Protein 4X1O (pdb70)

Sequence (219 aa):
KVLAGKKLTDLDPDEWAKAQASAERILVDVGTGDARTAYRQAIAHPEWLVVGVDPAWQRMTETAVRAARKPAKGGAPNLVLVSSAIETVPAALHGVADEVMVLMPWGKLLRGVVLGEADVLSGLRAVAKPGAPLEISIGTSIWREPIPLEIRDLPELTPETVVSTGLTDRLAALGWQVADVRLVPHTDLDTISSSWARRLGSGATETVLHLRAVAVDPR

Radius of gyration: 16.82 Å; Cα contacts (8 Å, |Δi|>4): 474; chains: 1; bounding box: 39×34×47 Å

B-factor: mean 31.84, std 14.71, range [12.08, 123.42]

Foldseek 3Di:
DWDQAQDDDDDDLVVLVVLLVQAPFEEEEEAQQLVVLLLVVLLVGVRYQREYEEQVCNSPNVVNNQQNDDVVSSHRPSYIYHNDHLLDDDPSQFARHLEYEYFADDDPLVLCLQLVPLSNLLSRLRNHHAFYKYKYKHFQCCQPPPRDPSPPVDDRDAPVVCVVSCVCVSNQQSFWHWDDWHKDFFAQCSNRDDDPVDDPPPSDGGIITMIMTGGGDHD

CATH classification: 3.40.50.150

Nearest PDB structures (foldseek):
  4x1o-assembly1_A  TM=1.005E+00  e=2.138E-50  Catenulispora acidiphila DSM 44928
  5bw5-assembly1_A  TM=1.001E+00  e=8.375E-47  Catenulispora acidiphila DSM 44928
  5bw4-assembly2_B  TM=9.471E-01  e=1.476E-42  Catenulispora acidiphila DSM 44928
  5d1h-assembly2_B  TM=9.889E-01  e=3.389E-41  Catenulispora acidiphila DSM 44928
  5bw4-assembly1_A  TM=9.969E-01  e=6.056E-40  Catenulispora acidiphila DSM 44928

Organism: Catenulispora acidiphila (strain DSM 44928 / JCM 14897 / NBRC 102108 / NRRL B-24433 / ID139908) (NCBI:txid479433)

Secondary structure (DSSP, 8-state):
-EEETTEEEPPPHHHHHHHHHH-SEEEEEE--TTSHHHHHHHHH-TTEEEEEEES-GGGGHHHHHHHTS-GGGT--TTEEEEE--GGG--GGGTT-BSEEEEES--HHHHHHHHHT-HHHHHHHHHHBPTT-EEEEEEEGGGGSSSPPGGGTTSPPP-HHHHHHTTHHHHHHHTTEEEEEEEEEEEEEGGGT---TTS-TT---EEEEEEEEEEE----

Solvent-accessible surface area: 10495 Å² total; per-residue (Å²): 70,14,18,40,11,142,125,71,54,128,29,70,102,103,101,15,57,150,18,44,92,96,25,128,68,5,1,0,5,3,15,17,26,28,0,34,16,2,26,95,27,1,82,69,60,101,80,48,8,0,0,0,3,11,82,36,58,108,131,0,32,79,0,5,38,75,13,76,121,155,100,97,148,27,7,3,116,19,18,22,6,0,27,18,25,9,60,98,21,38,89,45,2,96,38,8,0,32,19,0,40,0,17,32,6,120,28,101,20,0,70,0,4,8,65,4,53,59,59,0,0,46,4,0,31,28,0,3,78,113,47,4,30,0,25,4,4,5,1,19,63,14,10,151,149,126,37,32,139,43,0,159,96,24,108,53,7,34,30,119,40,0,96,91,59,18,1,34,98,88,2,32,53,43,0,0,97,32,58,32,36,133,74,59,79,150,24,60,30,13,80,15,34,7,28,56,102,66,210,63,70,66,56,35,66,27,40,3,5,48,9,96,0,53,3,51,123,44,253

Structure (mmCIF, N/CA/C/O backbone):
data_4X1O
#
_entry.id   4X1O
#
_cell.length_a   42.385
_cell.length_b   66.113
_cell.length_c   80.408
_cell.angle_alpha   90.00
_cell.angle_beta   90.00
_cell.angle_gamma   90.00
#
_symmetry.space_group_name_H-M   'P 21 21 21'
#
loop_
_entity.id
_entity.type
_entity.pdbx_description
1 polymer '16S rRNA (adenine(1408)-N(1))-methyltransferase'
2 water water
#
loop_
_atom_site.group_PDB
_atom_site.id
_atom_site.type_symbol
_atom_site.label_atom_id
_atom_site.label_alt_id
_atom_site.label_comp_id
_atom_site.label_asym_id
_atom_site.label_entity_id
_atom_site.label_seq_id
_atom_site.pdbx_PDB_ins_code
_atom_site.Cartn_x
_atom_site.Cartn_y
_atom_site.Cartn_z
_atom_site.occupancy
_atom_site.B_iso_or_equiv
_atom_site.auth_seq_id
_atom_site.auth_comp_id
_atom_site.auth_asym_id
_atom_site.auth_atom_id
_atom_site.pdbx_PDB_model_num
ATOM 1 N N . LYS A 1 25 ? 51.960 70.163 8.141 1.00 65.15 8 LYS A N 1
ATOM 2 C CA . LYS A 1 25 ? 51.541 70.169 9.535 1.00 42.31 8 LYS A CA 1
ATOM 3 C C . LYS A 1 25 ? 50.556 71.305 9.834 1.00 32.05 8 LYS A C 1
ATOM 4 O O . LYS A 1 25 ? 50.013 71.386 10.936 1.00 30.76 8 LYS A O 1
ATOM 10 N N . VAL A 1 26 ? 50.324 72.194 8.868 1.00 27.21 9 VAL A N 1
ATOM 11 C CA . VAL A 1 26 ? 49.310 73.225 9.059 1.00 24.74 9 VAL A CA 1
ATOM 12 C C . VAL A 1 26 ? 48.231 73.112 7.998 1.00 29.53 9 VAL A C 1
ATOM 13 O O . VAL A 1 26 ? 48.490 72.647 6.904 1.00 33.69 9 VAL A O 1
ATOM 17 N N . 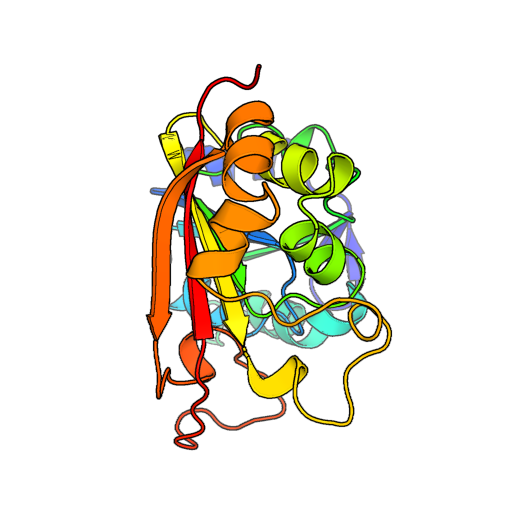LEU A 1 27 ? 47.017 73.533 8.324 1.00 30.56 10 LEU A N 1
ATOM 18 C CA . LEU A 1 27 ? 45.959 73.523 7.326 1.00 27.17 10 LEU A CA 1
ATOM 19 C C . LEU A 1 27 ? 46.115 74.696 6.371 1.00 31.40 10 LEU A C 1
ATOM 20 O O . LEU A 1 27 ? 46.340 75.837 6.788 1.00 31.61 10 LEU A O 1
ATOM 25 N N . ALA A 1 28 ? 46.018 74.373 5.089 1.00 40.98 11 ALA A N 1
ATOM 26 C CA . ALA A 1 28 ? 45.832 75.345 4.028 1.00 43.58 11 ALA A CA 1
ATOM 27 C C . ALA A 1 28 ? 44.589 74.902 3.275 1.00 45.91 11 ALA A C 1
ATOM 28 O O . ALA A 1 28 ? 44.650 73.984 2.454 1.00 45.02 11 ALA A O 1
ATOM 30 N N . GLY A 1 29 ? 43.456 75.529 3.576 1.00 42.00 12 GLY A N 1
ATOM 31 C CA . GLY A 1 29 ? 42.186 75.071 3.048 1.00 43.92 12 GLY A CA 1
ATOM 32 C C . GLY A 1 29 ? 41.853 73.670 3.529 1.00 44.00 12 GLY A C 1
ATOM 33 O O . GLY A 1 29 ? 41.892 73.386 4.720 1.00 44.68 12 GLY A O 1
ATOM 34 N N . LYS A 1 30 ? 41.544 72.776 2.596 1.00 39.81 13 LYS A N 1
ATOM 35 C CA . LYS A 1 30 ? 41.122 71.432 2.965 1.00 44.11 13 LYS A CA 1
ATOM 36 C C . LYS A 1 30 ? 42.300 70.470 3.126 1.00 45.02 13 LYS A C 1
ATOM 37 O O . LYS A 1 30 ? 42.119 69.314 3.506 1.00 48.42 13 LYS A O 1
ATOM 43 N N . LYS A 1 31 ? 43.507 70.957 2.858 1.00 38.95 14 LYS A N 1
ATOM 44 C CA . LYS A 1 31 ? 44.689 70.100 2.838 1.00 43.95 14 LYS A CA 1
ATOM 45 C C . LYS A 1 31 ? 45.684 70.435 3.946 1.00 38.36 14 LYS A C 1
ATOM 46 O O . LYS A 1 31 ? 45.726 71.559 4.436 1.00 38.99 14 LYS A O 1
ATOM 52 N N . LEU A 1 32 ? 46.466 69.439 4.349 1.00 38.66 15 LEU A N 1
ATOM 53 C CA . LEU A 1 32 ? 47.591 69.666 5.249 1.00 34.89 15 LEU A CA 1
ATOM 54 C C . LEU A 1 32 ? 48.832 70.034 4.447 1.00 43.75 15 LEU A C 1
ATOM 55 O O . LEU A 1 32 ? 49.024 69.547 3.334 1.00 43.83 15 LEU A O 1
ATOM 60 N N . THR A 1 33 ? 49.665 70.907 5.000 1.00 39.91 16 THR A N 1
ATOM 61 C CA . THR A 1 33 ? 50.888 71.315 4.326 1.00 40.84 16 THR A CA 1
ATOM 62 C C . THR A 1 33 ? 51.998 71.582 5.326 1.00 41.92 16 THR A C 1
ATOM 63 O O . THR A 1 33 ? 51.745 71.796 6.517 1.00 37.75 16 THR A O 1
ATOM 67 N N . ASP A 1 34 ? 53.229 71.577 4.834 1.00 40.24 17 ASP A N 1
ATOM 68 C CA . ASP A 1 34 ? 54.389 71.836 5.668 1.00 47.31 17 ASP A CA 1
ATOM 69 C C . ASP A 1 34 ? 54.506 73.317 5.988 1.00 54.00 17 ASP A C 1
ATOM 70 O O . ASP A 1 34 ? 54.582 74.156 5.087 1.00 53.25 17 ASP A O 1
ATOM 75 N N . LEU A 1 35 ? 54.518 73.634 7.275 1.00 56.14 18 LEU A N 1
ATOM 76 C CA . LEU A 1 35 ? 54.688 75.013 7.703 1.00 60.55 18 LEU A CA 1
ATOM 77 C C . LEU A 1 35 ? 56.067 75.526 7.31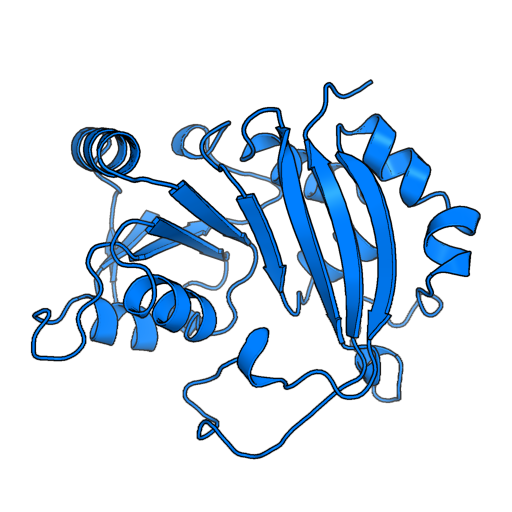0 1.00 55.13 18 LEU A C 1
ATOM 78 O O . LEU A 1 35 ? 57.082 74.953 7.702 1.00 60.44 18 LEU A O 1
ATOM 83 N N . ASP A 1 36 ? 56.098 76.596 6.523 1.00 43.45 19 ASP A N 1
ATOM 84 C CA . ASP A 1 36 ? 57.361 77.218 6.155 1.00 41.20 19 ASP A CA 1
ATOM 85 C C . ASP A 1 36 ? 57.981 77.888 7.369 1.00 36.81 19 ASP A C 1
ATOM 86 O O . ASP A 1 36 ? 57.409 78.829 7.903 1.00 38.34 19 ASP A O 1
ATOM 91 N N . PRO A 1 37 ? 59.161 77.413 7.791 1.00 42.41 20 PRO A N 1
ATOM 92 C CA . PRO A 1 37 ? 59.876 77.955 8.950 1.00 41.28 20 PRO A CA 1
ATOM 93 C C . PRO A 1 37 ? 60.127 79.459 8.853 1.00 42.50 20 PRO A C 1
ATOM 94 O O . PRO A 1 37 ? 59.969 80.149 9.858 1.00 35.50 20 PRO A O 1
ATOM 98 N N . ASP A 1 38 ? 60.505 79.952 7.674 1.00 42.08 21 ASP A N 1
ATOM 99 C CA . ASP A 1 38 ? 60.766 81.378 7.482 1.00 37.35 21 ASP A CA 1
ATOM 100 C C . ASP A 1 38 ? 59.506 82.218 7.690 1.00 37.70 21 ASP A C 1
ATOM 101 O O . ASP A 1 38 ? 59.536 83.218 8.409 1.00 40.48 21 ASP A O 1
ATOM 106 N N . GLU A 1 39 ? 58.404 81.805 7.067 1.00 36.61 22 GLU A N 1
ATOM 107 C CA . GLU A 1 39 ? 57.136 82.511 7.203 1.00 28.67 22 GLU A CA 1
ATOM 108 C C . GLU A 1 39 ? 56.649 82.493 8.656 1.00 22.23 22 GLU A C 1
ATOM 109 O O . GLU A 1 39 ? 56.105 83.467 9.140 1.00 30.72 22 GLU A O 1
ATOM 115 N N . TRP A 1 40 ? 56.863 81.368 9.328 1.00 30.77 23 TRP A N 1
ATOM 116 C CA . TRP A 1 40 ? 56.483 81.194 10.730 1.00 27.73 23 TRP A CA 1
ATOM 117 C C . TRP A 1 40 ? 57.234 82.180 11.625 1.00 24.25 23 TRP A C 1
ATOM 118 O O . TRP A 1 40 ? 56.643 82.842 12.487 1.00 24.61 23 TRP A O 1
ATOM 129 N N . ALA A 1 41 ? 58.535 82.293 11.398 1.00 31.44 24 ALA A N 1
ATOM 130 C CA . ALA A 1 41 ? 59.362 83.223 12.157 1.00 30.85 24 ALA A CA 1
ATOM 131 C C . ALA A 1 41 ? 58.953 84.671 11.879 1.00 28.52 24 ALA A C 1
ATOM 132 O O . ALA A 1 41 ? 58.854 85.477 12.798 1.00 25.68 24 ALA A O 1
ATOM 134 N N . LYS A 1 42 ? 58.713 85.000 10.610 1.00 29.33 25 LYS A N 1
ATOM 135 C CA . LYS A 1 42 ? 58.299 86.359 10.256 1.00 29.64 25 LYS A CA 1
ATOM 136 C C . LYS A 1 42 ? 56.941 86.712 10.849 1.00 32.05 25 LYS A C 1
ATOM 137 O O . LYS A 1 42 ? 56.740 87.830 11.328 1.00 29.57 25 LYS A O 1
ATOM 143 N N . ALA A 1 43 ? 56.010 85.761 10.827 1.00 27.40 26 ALA A N 1
ATOM 144 C CA . ALA A 1 43 ? 54.692 85.996 11.400 1.00 24.65 26 ALA A CA 1
ATOM 145 C C . ALA A 1 43 ? 54.795 86.276 12.899 1.00 21.25 26 ALA A C 1
ATOM 146 O O . ALA A 1 43 ? 54.179 87.209 13.399 1.00 23.13 26 ALA A O 1
ATOM 148 N N . GLN A 1 44 ? 55.574 85.471 13.616 1.00 22.08 27 GLN A N 1
ATOM 149 C CA . GLN A 1 44 ? 55.734 85.697 15.055 1.00 22.27 27 GLN A CA 1
ATOM 150 C C . GLN A 1 44 ? 56.317 87.072 15.338 1.00 22.06 27 GLN A C 1
ATOM 151 O O . GLN A 1 44 ? 55.873 87.764 16.258 1.00 24.25 27 GLN A O 1
ATOM 157 N N . ALA A 1 45 ? 57.328 87.446 14.561 1.00 22.68 28 ALA A N 1
ATOM 158 C CA . ALA A 1 45 ? 58.045 88.693 14.787 1.00 28.11 28 ALA A CA 1
ATOM 159 C C . ALA A 1 45 ? 57.129 89.889 14.558 1.00 29.33 28 ALA A C 1
ATOM 160 O O . ALA A 1 45 ? 57.270 90.920 15.211 1.00 33.72 28 ALA A O 1
ATOM 162 N N . SER A 1 46 ? 56.182 89.729 13.639 1.00 23.19 29 SER A N 1
ATOM 163 C CA . SER A 1 46 ? 55.281 90.813 13.248 1.00 22.75 29 SER A CA 1
ATOM 164 C C . SER A 1 46 ? 54.082 90.980 14.168 1.00 21.97 29 SER A C 1
ATOM 165 O O . SER A 1 46 ? 53.381 91.991 14.086 1.00 21.14 29 SER A O 1
ATOM 168 N N . ALA A 1 47 ? 53.849 89.997 15.047 1.00 19.45 30 ALA A N 1
ATOM 169 C CA . ALA A 1 47 ? 52.648 89.975 15.873 1.00 17.22 30 ALA A CA 1
ATOM 170 C C . ALA A 1 47 ? 52.793 90.797 17.147 1.00 19.99 30 ALA A C 1
ATOM 171 O O . ALA A 1 47 ? 53.861 90.838 17.748 1.00 23.46 30 ALA A O 1
ATOM 173 N N . GLU A 1 48 ? 51.698 91.414 17.573 1.00 20.23 31 GLU A N 1
ATOM 174 C CA . GLU A 1 48 ? 51.657 92.121 18.859 1.00 17.70 31 GLU A CA 1
ATOM 175 C C . GLU A 1 48 ? 51.552 91.117 19.998 1.00 23.22 31 GLU A C 1
ATOM 176 O O . GLU A 1 48 ? 52.067 91.325 21.092 1.00 25.01 31 GLU A O 1
ATOM 182 N N . ARG A 1 49 ? 50.880 90.015 19.717 1.00 19.68 32 ARG A N 1
ATOM 183 C CA . ARG A 1 49 ? 50.657 88.963 20.705 1.00 17.14 32 ARG A CA 1
ATOM 184 C C . ARG A 1 49 ? 50.514 87.667 19.952 1.00 19.11 32 ARG A C 1
ATOM 185 O O . ARG A 1 49 ? 49.953 87.664 18.852 1.00 18.59 32 ARG A O 1
ATOM 193 N N . ILE A 1 50 ? 51.026 86.579 20.516 1.00 15.95 33 ILE A N 1
ATOM 194 C CA . ILE A 1 50 ? 50.826 85.263 19.939 1.00 14.85 33 ILE A CA 1
ATOM 195 C C . ILE A 1 50 ? 49.959 84.459 20.885 1.00 20.53 33 ILE A C 1
ATOM 196 O O . ILE A 1 50 ? 50.323 84.243 22.043 1.00 17.76 33 ILE A O 1
ATOM 201 N N . LEU A 1 51 ? 48.806 84.040 20.386 1.00 13.87 34 LEU A N 1
ATOM 202 C CA . LEU A 1 51 ? 47.848 83.294 21.184 1.00 16.06 34 LEU A CA 1
ATOM 203 C C . LEU A 1 51 ? 47.802 81.872 20.696 1.00 17.29 34 LEU A C 1
ATOM 204 O O . LEU A 1 51 ? 47.636 81.631 19.497 1.00 18.65 34 LEU A O 1
ATOM 209 N N . VAL A 1 52 ? 47.978 80.927 21.608 1.00 15.41 35 VAL A N 1
ATOM 210 C CA . VAL A 1 52 ? 47.854 79.536 21.206 1.00 15.44 35 VAL A CA 1
ATOM 211 C C . VAL A 1 52 ? 46.600 78.963 21.860 1.00 17.60 35 VAL A C 1
ATOM 212 O O . VAL A 1 52 ? 46.481 78.956 23.084 1.00 18.00 35 VAL A O 1
ATOM 216 N N . ASP A 1 53 ? 45.656 78.549 21.014 1.00 14.28 36 ASP A N 1
ATOM 217 C CA . ASP A 1 53 ? 44.451 77.843 21.430 1.00 15.34 36 ASP A CA 1
ATOM 218 C C . ASP A 1 53 ? 44.687 76.363 21.311 1.00 16.18 36 ASP A C 1
ATOM 219 O O . ASP A 1 53 ? 44.805 75.837 20.209 1.00 20.85 36 ASP A O 1
ATOM 224 N N . VAL A 1 54 ? 44.736 75.669 22.441 1.00 17.33 37 VAL A N 1
ATOM 225 C CA . VAL A 1 54 ? 44.978 74.239 22.401 1.00 21.25 37 VAL A CA 1
ATOM 226 C C . VAL A 1 54 ? 43.633 73.540 22.481 1.00 25.42 37 VAL A C 1
ATOM 227 O O . VAL A 1 54 ? 42.874 73.765 23.419 1.00 32.46 37 VAL A O 1
ATOM 231 N N . GLY A 1 55 ? 43.335 72.692 21.504 1.00 29.89 38 GLY A N 1
ATOM 232 C CA . GLY A 1 55 ? 41.984 72.181 21.359 1.00 34.44 38 GLY A CA 1
ATOM 233 C C . GLY A 1 55 ? 41.137 73.285 20.745 1.00 38.69 38 GLY A C 1
ATOM 234 O O . GLY A 1 55 ? 41.001 74.368 21.310 1.00 40.54 38 GLY A O 1
ATOM 235 N N . THR A 1 56 ? 40.573 73.028 19.575 1.00 32.80 39 THR A N 1
ATOM 236 C CA . THR A 1 56 ? 39.936 74.099 18.818 1.00 29.10 39 THR A CA 1
ATOM 237 C C . THR A 1 56 ? 38.476 73.806 18.487 1.00 33.02 39 THR A C 1
ATOM 238 O O . THR A 1 56 ? 37.729 74.710 18.124 1.00 30.33 39 THR A O 1
ATOM 242 N N . GLY A 1 57 ? 38.066 72.549 18.625 1.00 34.35 40 GLY A N 1
ATOM 243 C CA . GLY A 1 57 ? 36.778 72.139 18.089 1.00 35.67 40 GLY A CA 1
ATOM 244 C C . GLY A 1 57 ? 36.841 72.332 16.587 1.00 35.80 40 GLY A C 1
ATOM 245 O O . GLY A 1 57 ? 37.798 71.886 15.954 1.00 36.23 40 GLY A O 1
ATOM 246 N N . ASP A 1 58 ? 35.859 73.018 16.006 1.00 30.48 41 ASP A N 1
ATOM 247 C CA . ASP A 1 58 ? 35.924 73.278 14.571 1.00 32.27 41 ASP A CA 1
ATOM 248 C C . ASP A 1 58 ? 36.724 74.548 14.294 1.00 28.49 41 ASP A C 1
ATOM 249 O O . ASP A 1 58 ? 36.827 74.993 13.146 1.00 28.78 41 ASP A O 1
ATOM 254 N N . ALA A 1 59 ? 37.285 75.107 15.367 1.00 24.88 42 ALA A N 1
ATOM 255 C CA . ALA A 1 59 ? 38.175 76.262 15.337 1.00 24.58 42 ALA A CA 1
ATOM 256 C C . ALA A 1 59 ? 37.500 77.564 14.911 1.00 22.47 42 ALA A C 1
ATOM 257 O O . ALA A 1 59 ? 38.186 78.525 14.591 1.00 23.69 42 ALA A O 1
ATOM 259 N N . ARG A 1 60 ? 36.170 77.615 14.947 1.00 23.18 43 ARG A N 1
ATOM 260 C CA . ARG A 1 60 ? 35.478 78.878 14.722 1.00 21.73 43 ARG A CA 1
ATOM 261 C C . ARG A 1 60 ? 35.841 79.884 15.817 1.00 19.60 43 ARG A C 1
ATOM 262 O O . ARG A 1 60 ? 35.888 81.079 15.572 1.00 22.21 43 ARG A O 1
ATOM 270 N N . THR A 1 61 ? 36.097 79.403 17.037 1.00 21.45 44 THR A N 1
ATOM 271 C CA . THR A 1 61 ? 36.429 80.336 18.110 1.00 22.08 44 THR A CA 1
ATOM 272 C C . THR A 1 61 ? 37.773 81.026 17.837 1.00 18.73 44 THR A C 1
ATOM 273 O O . THR A 1 61 ? 37.905 82.240 18.014 1.00 19.07 44 THR A O 1
ATOM 277 N N . ALA A 1 62 ? 38.751 80.251 17.383 1.00 20.37 45 ALA A N 1
ATOM 278 C CA . ALA A 1 62 ? 40.057 80.780 16.998 1.00 22.81 45 ALA A CA 1
ATOM 279 C C . ALA A 1 62 ? 39.922 81.754 15.838 1.00 19.42 45 ALA A C 1
ATOM 280 O O . ALA A 1 62 ? 40.555 82.806 15.815 1.00 17.96 45 ALA A O 1
ATOM 282 N N . TYR A 1 63 ? 39.088 81.390 14.875 1.00 16.07 46 TYR A N 1
ATOM 283 C CA . TYR A 1 63 ? 38.842 82.256 13.723 1.00 17.93 46 TYR A CA 1
ATOM 284 C C . TYR A 1 63 ? 38.284 83.610 14.154 1.00 17.44 46 TYR A C 1
ATOM 285 O O . TYR A 1 63 ? 38.749 84.642 13.699 1.00 17.05 46 TYR A O 1
ATOM 294 N N . ARG A 1 64 ? 37.301 83.599 15.052 1.00 18.54 47 ARG A N 1
ATOM 295 C CA . ARG A 1 64 ? 36.709 84.833 15.534 1.00 23.15 47 ARG A CA 1
ATOM 296 C C . ARG A 1 64 ? 37.718 85.677 16.312 1.00 20.94 47 ARG A C 1
ATOM 297 O O . ARG A 1 64 ? 37.683 86.897 16.206 1.00 21.32 47 ARG A O 1
ATOM 305 N N . GLN A 1 65 ? 38.598 85.039 17.088 1.00 20.30 48 GLN A N 1
ATOM 306 C CA . GLN A 1 65 ? 39.692 85.767 17.727 1.00 18.75 48 GLN A CA 1
ATOM 307 C C . GLN A 1 65 ? 40.591 86.447 16.705 1.00 18.20 48 GLN A C 1
ATOM 308 O O . GLN A 1 65 ? 40.957 87.601 16.864 1.00 18.11 48 GLN A O 1
ATOM 314 N N . ALA A 1 66 ? 40.971 85.695 15.677 1.00 14.43 49 ALA A N 1
ATOM 315 C CA . ALA A 1 66 ? 41.854 86.215 14.645 1.00 15.09 49 ALA A CA 1
ATOM 316 C C . ALA A 1 66 ? 41.207 87.406 13.938 1.00 15.28 49 ALA A C 1
ATOM 317 O O . ALA A 1 66 ? 41.880 88.392 13.638 1.00 16.77 49 ALA A O 1
ATOM 319 N N . ILE A 1 67 ? 39.906 87.311 13.671 1.00 18.07 50 ILE A N 1
ATOM 320 C CA . ILE A 1 67 ? 39.203 88.378 12.964 1.00 18.54 50 ILE A CA 1
ATOM 321 C C . ILE A 1 67 ? 39.138 89.624 13.854 1.00 18.30 50 ILE A C 1
ATOM 322 O O . ILE A 1 67 ? 39.337 90.755 13.376 1.00 20.75 50 ILE A O 1
ATOM 327 N N . ALA A 1 68 ? 38.887 89.419 15.142 1.00 21.24 51 ALA A N 1
ATOM 328 C CA . ALA A 1 68 ? 38.737 90.538 16.076 1.00 21.06 51 ALA A CA 1
ATOM 329 C C . ALA A 1 68 ? 40.073 91.219 16.344 1.00 22.25 51 ALA A C 1
ATOM 330 O O . ALA A 1 68 ? 40.125 92.414 16.631 1.00 26.35 51 ALA A O 1
ATOM 332 N N . HIS A 1 69 ? 41.147 90.454 16.249 1.00 18.94 52 HIS A N 1
ATOM 333 C CA . HIS A 1 69 ? 42.475 90.946 16.601 1.00 18.88 52 HIS A CA 1
ATOM 334 C C . HIS A 1 69 ? 43.490 90.648 15.515 1.00 15.21 52 HIS A C 1
ATOM 335 O O . HIS A 1 69 ? 44.292 89.730 15.653 1.00 15.87 52 HIS A O 1
ATOM 342 N N . PRO A 1 70 ? 43.467 91.432 14.425 1.00 18.12 53 PRO A N 1
ATOM 343 C CA . PRO A 1 70 ? 44.386 91.170 13.315 1.00 17.02 53 PRO A CA 1
ATOM 344 C C . PRO A 1 70 ? 45.858 91.340 13.677 1.00 16.22 53 PRO A C 1
ATOM 345 O O . PRO A 1 70 ? 46.741 90.848 12.960 1.00 19.72 53 PRO A O 1
ATOM 349 N N . GLU A 1 71 ? 46.129 91.996 14.797 1.00 17.61 54 GLU A N 1
ATOM 350 C CA . GLU A 1 71 ? 47.508 92.131 15.245 1.00 15.85 54 GLU A CA 1
ATOM 351 C C . GLU A 1 71 ? 47.977 90.909 16.059 1.00 18.06 54 GLU A C 1
ATOM 352 O O . GLU A 1 71 ? 49.168 90.784 16.368 1.00 19.78 54 GLU A O 1
ATOM 358 N N . TRP A 1 72 ? 47.049 90.029 16.419 1.00 16.40 55 TRP A N 1
ATOM 359 C CA . TRP A 1 72 ? 47.418 88.787 17.117 1.00 17.49 55 TRP A CA 1
ATOM 360 C C . TRP A 1 72 ? 47.708 87.678 16.125 1.00 20.29 55 TRP A C 1
ATOM 361 O O . TRP A 1 72 ? 46.988 87.522 15.143 1.00 17.39 55 TRP A O 1
ATOM 372 N N . LEU A 1 73 ? 48.741 86.889 16.400 1.00 12.64 56 LEU A N 1
ATOM 373 C CA . LEU A 1 73 ? 48.923 85.640 15.676 1.00 12.85 56 LEU A CA 1
ATOM 374 C C . LEU A 1 73 ? 48.177 84.569 16.474 1.00 20.53 56 LEU A C 1
ATOM 375 O O . LEU A 1 73 ? 48.517 84.308 17.621 1.00 18.01 56 LEU A O 1
ATOM 380 N N . VAL A 1 74 ? 47.129 84.002 15.886 1.00 14.86 57 VAL A N 1
ATOM 381 C CA . VAL A 1 74 ? 46.264 83.076 16.594 1.00 16.42 57 VAL A CA 1
ATOM 382 C C . VAL A 1 74 ? 46.577 81.689 16.080 1.00 19.20 57 VAL A C 1
ATOM 383 O O . VAL A 1 74 ? 46.375 81.403 14.910 1.00 17.18 57 VAL A O 1
ATOM 387 N N . VAL A 1 75 ? 47.090 80.836 16.952 1.00 15.73 58 VAL A N 1
ATOM 388 C CA . VAL A 1 75 ? 47.541 79.512 16.542 1.00 13.89 58 VAL A CA 1
ATOM 389 C C . VAL A 1 75 ? 46.644 78.472 17.165 1.00 24.04 58 VAL A C 1
ATOM 390 O O . VAL A 1 75 ? 46.647 78.326 18.375 1.00 20.54 58 VAL A O 1
ATOM 394 N N . GLY A 1 76 ? 45.884 77.750 16.346 1.00 17.26 59 GLY A N 1
ATOM 395 C CA . GLY A 1 76 ? 45.027 76.710 16.874 1.00 17.98 59 GLY A CA 1
ATOM 396 C C . GLY A 1 76 ? 45.713 75.371 16.727 1.00 21.57 59 GLY A C 1
ATOM 397 O O . GLY A 1 76 ? 46.183 75.031 15.647 1.00 26.49 59 GLY A O 1
ATOM 398 N N . VAL A 1 77 ? 45.789 74.613 17.813 1.00 19.93 60 VAL A N 1
ATOM 399 C CA . VAL A 1 77 ? 46.509 73.353 17.802 1.00 21.92 60 VAL A CA 1
ATOM 400 C C . VAL A 1 77 ? 45.572 72.231 18.174 1.00 25.94 60 VAL A C 1
ATOM 401 O O . VAL A 1 77 ? 45.087 72.186 19.291 1.00 26.49 60 VAL A O 1
ATOM 405 N N . ASP A 1 78 ? 45.329 71.305 17.249 1.00 25.15 61 ASP A N 1
ATOM 406 C CA . ASP A 1 78 ? 44.405 70.208 17.528 1.00 27.91 61 ASP A CA 1
ATOM 407 C C . ASP A 1 78 ? 44.775 69.001 16.681 1.00 27.40 61 ASP A C 1
ATOM 408 O O . ASP A 1 78 ? 45.163 69.160 15.537 1.00 30.42 61 ASP A O 1
ATOM 413 N N . PRO A 1 79 ? 44.677 67.795 17.241 1.00 25.63 62 PRO A N 1
ATOM 414 C CA . PRO A 1 79 ? 45.076 66.661 16.398 1.00 33.66 62 PRO A CA 1
ATOM 415 C C . PRO A 1 79 ? 43.998 66.248 15.398 1.00 37.71 62 PRO A C 1
ATOM 416 O O . PRO A 1 79 ? 44.318 65.569 14.429 1.00 39.59 62 PRO A O 1
ATOM 420 N N . ALA A 1 80 ? 42.753 66.656 15.625 1.00 38.92 63 ALA A N 1
ATOM 421 C CA . ALA A 1 80 ? 41.656 66.271 14.742 1.00 40.50 63 ALA A CA 1
ATOM 422 C C . ALA A 1 80 ? 41.474 67.330 13.672 1.00 34.16 63 ALA A C 1
ATOM 423 O O . ALA A 1 80 ? 40.486 68.071 13.674 1.00 40.33 63 ALA A O 1
ATOM 425 N N . TRP A 1 81 ? 42.440 67.403 12.762 1.00 32.43 64 TRP A N 1
ATOM 426 C CA . TRP A 1 81 ? 42.537 68.533 11.849 1.00 34.02 64 TRP A CA 1
ATOM 427 C C . TRP A 1 81 ? 41.366 68.615 10.869 1.00 34.93 64 TRP A C 1
ATOM 428 O O . TRP A 1 81 ? 40.982 69.718 10.463 1.00 38.52 64 TRP A O 1
ATOM 439 N N . GLN A 1 82 ? 40.777 67.472 10.518 1.00 34.18 65 GLN A N 1
ATOM 440 C CA . GLN A 1 82 ? 39.687 67.458 9.539 1.00 42.51 65 GLN A CA 1
ATOM 441 C C . GLN A 1 82 ? 38.484 68.266 10.012 1.00 46.26 65 GLN A C 1
ATOM 442 O O . GLN A 1 82 ? 37.720 68.792 9.200 1.00 44.41 65 GLN A O 1
ATOM 448 N N . ARG A 1 83 ? 38.322 68.360 11.327 1.00 38.69 66 ARG A N 1
ATOM 449 C CA . ARG A 1 83 ? 37.224 69.113 11.910 1.00 34.41 66 ARG A CA 1
ATOM 450 C C . ARG A 1 83 ? 37.369 70.613 11.664 1.00 30.17 66 ARG A C 1
ATOM 451 O O . ARG A 1 83 ? 36.399 71.366 11.736 1.00 37.51 66 ARG A O 1
ATOM 459 N N . MET A 1 84 ? 38.593 71.046 11.403 1.00 31.55 67 MET A N 1
ATOM 460 C CA . MET A 1 84 ? 38.877 72.466 11.281 1.00 27.77 67 MET A CA 1
ATOM 461 C C . MET A 1 84 ? 38.827 72.960 9.837 1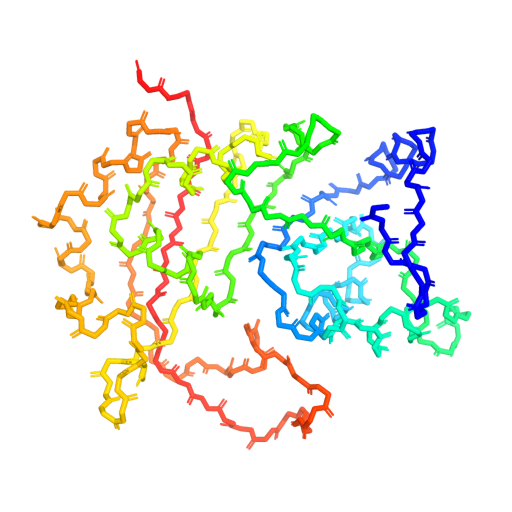.00 29.44 67 MET A C 1
ATOM 462 O O . MET A 1 84 ? 39.069 74.135 9.594 1.00 31.16 67 MET A O 1
ATOM 467 N N . THR A 1 85 ? 38.515 72.075 8.889 1.00 35.78 68 THR A N 1
ATOM 468 C CA . THR A 1 85 ? 38.675 72.407 7.473 1.00 37.77 68 THR A CA 1
ATOM 469 C C . THR A 1 85 ? 37.800 73.562 7.001 1.00 34.35 68 THR A C 1
ATOM 470 O O . THR A 1 85 ? 38.259 74.387 6.216 1.00 33.57 68 THR A O 1
ATOM 474 N N . GLU A 1 86 ? 36.557 73.624 7.471 1.00 32.28 69 GLU A N 1
ATOM 475 C CA . GLU A 1 86 ? 35.668 74.735 7.127 1.00 35.41 69 GLU A CA 1
ATOM 476 C C . GLU A 1 86 ? 36.242 76.078 7.571 1.00 30.58 69 GLU A C 1
ATOM 477 O O . GLU A 1 86 ? 36.174 77.069 6.846 1.00 29.73 69 GLU A O 1
ATOM 483 N N . THR A 1 87 ? 36.803 76.107 8.773 1.00 26.13 70 THR A N 1
ATOM 484 C CA . THR A 1 87 ? 37.450 77.311 9.259 1.00 23.64 70 THR A CA 1
ATOM 485 C C . THR A 1 87 ? 38.638 77.655 8.371 1.00 26.43 70 THR A C 1
ATOM 486 O O . THR A 1 87 ? 38.841 78.806 8.009 1.00 23.63 70 THR A O 1
ATOM 490 N N . ALA A 1 88 ? 39.426 76.647 8.027 1.00 24.11 71 ALA A N 1
ATOM 491 C CA . ALA A 1 88 ? 40.616 76.874 7.219 1.00 26.57 71 ALA A CA 1
ATOM 492 C C . ALA A 1 88 ? 40.258 77.399 5.829 1.00 28.47 71 ALA A C 1
ATOM 493 O O . ALA A 1 88 ? 40.944 78.281 5.306 1.00 25.72 71 ALA A O 1
ATOM 495 N N . VAL A 1 89 ? 39.187 76.868 5.247 1.00 25.66 72 VAL A N 1
ATOM 496 C CA . VAL A 1 89 ? 38.734 77.322 3.924 1.00 27.70 72 VAL A CA 1
ATOM 497 C C . VAL A 1 89 ? 38.317 78.795 3.982 1.00 26.17 72 VAL A C 1
ATOM 498 O O . VAL A 1 89 ? 38.689 79.600 3.118 1.00 26.48 72 VAL A O 1
ATOM 502 N N . ARG A 1 90 ? 37.573 79.147 5.026 1.00 26.48 73 ARG A N 1
ATOM 503 C CA . ARG A 1 90 ? 37.122 80.521 5.221 1.00 26.54 73 ARG A CA 1
ATOM 504 C C . ARG A 1 90 ? 38.299 81.458 5.470 1.00 26.81 73 ARG A C 1
ATOM 505 O O . ARG A 1 90 ? 38.331 82.579 4.957 1.00 26.84 73 ARG A O 1
ATOM 513 N N . ALA A 1 91 ? 39.278 80.990 6.240 1.00 24.41 74 ALA A N 1
ATOM 514 C CA . ALA A 1 91 ? 40.398 81.838 6.629 1.00 21.81 74 ALA A CA 1
ATOM 515 C C . ALA A 1 91 ? 41.355 82.121 5.463 1.00 27.64 74 ALA A C 1
ATOM 516 O O . ALA A 1 91 ? 42.079 83.117 5.485 1.00 24.67 74 ALA A O 1
ATOM 518 N N . ALA A 1 92 ? 41.335 81.261 4.439 1.00 24.59 75 ALA A N 1
ATOM 519 C CA . ALA A 1 92 ? 42.247 81.352 3.302 1.00 28.56 75 ALA A CA 1
ATOM 520 C C . ALA A 1 92 ? 41.788 82.350 2.247 1.00 30.91 75 ALA A C 1
ATOM 521 O O . ALA A 1 92 ? 42.521 82.665 1.305 1.00 34.43 75 ALA A O 1
ATOM 523 N N . ARG A 1 93 ? 40.554 82.811 2.387 1.00 28.52 76 ARG A N 1
ATOM 524 C CA . ARG A 1 93 ? 39.963 83.728 1.427 1.00 30.47 76 ARG A CA 1
ATOM 525 C C . ARG A 1 93 ? 40.559 85.125 1.552 1.00 25.30 76 ARG A C 1
ATOM 526 O O . ARG A 1 93 ? 41.308 85.400 2.480 1.00 26.13 76 ARG A O 1
ATOM 534 N N . LYS A 1 94 ? 40.263 85.990 0.579 1.00 26.64 77 LYS A N 1
ATOM 535 C CA . LYS A 1 94 ? 40.692 87.385 0.682 1.00 32.66 77 LYS A CA 1
ATOM 536 C C . LYS A 1 94 ? 40.113 88.024 1.947 1.00 28.99 77 LYS A C 1
ATOM 537 O O . LYS A 1 94 ? 39.047 87.622 2.403 1.00 29.05 77 LYS A O 1
ATOM 543 N N . PRO A 1 95 ? 40.817 89.016 2.519 1.00 31.81 78 PRO A N 1
ATOM 544 C CA . PRO A 1 95 ? 40.323 89.704 3.722 1.00 32.45 78 PRO A CA 1
ATOM 545 C C . PRO A 1 95 ? 38.894 90.204 3.542 1.00 35.63 78 PRO A C 1
ATOM 546 O O . PRO A 1 95 ? 38.070 90.048 4.447 1.00 33.15 78 PRO A O 1
ATOM 550 N N . ALA A 1 96 ? 38.608 90.773 2.373 1.00 40.40 79 ALA A N 1
ATOM 551 C CA . ALA A 1 96 ? 37.268 91.243 2.054 1.00 38.03 79 ALA A CA 1
ATOM 552 C C . ALA A 1 96 ? 36.225 90.126 2.094 1.00 40.44 79 ALA A C 1
ATOM 553 O O . ALA A 1 96 ? 35.034 90.403 2.238 1.00 41.34 79 ALA A O 1
ATOM 555 N N . LYS A 1 97 ? 36.662 88.872 1.959 1.00 32.47 80 LYS A N 1
ATOM 556 C CA . LYS A 1 97 ? 35.725 87.753 1.908 1.00 29.30 80 LYS A CA 1
ATOM 557 C C . LYS A 1 97 ? 35.811 86.888 3.156 1.00 33.64 80 LYS A C 1
ATOM 558 O O . LYS A 1 97 ? 35.414 85.718 3.150 1.00 34.85 80 LYS A O 1
ATOM 564 N N . GLY A 1 98 ? 36.333 87.475 4.223 1.00 30.83 81 GLY A N 1
ATOM 565 C CA . GLY A 1 98 ? 36.358 86.825 5.523 1.00 28.30 81 GLY A CA 1
ATOM 566 C C . GLY A 1 98 ? 37.668 86.136 5.854 1.00 26.85 81 GLY A C 1
ATOM 567 O O . GLY A 1 98 ? 37.744 85.388 6.822 1.00 25.63 81 GLY A O 1
ATOM 568 N N . GLY A 1 99 ? 38.694 86.368 5.043 1.00 26.69 82 GLY A N 1
ATOM 569 C CA . GLY A 1 99 ? 39.983 85.742 5.270 1.00 26.32 82 GLY A CA 1
ATOM 570 C C . GLY A 1 99 ? 40.646 86.211 6.548 1.00 27.23 82 GLY A C 1
ATOM 571 O O . GLY A 1 99 ? 40.402 87.320 7.006 1.00 23.55 82 GLY A O 1
ATOM 572 N N . ALA A 1 100 ? 41.484 85.352 7.120 1.00 20.55 83 ALA A N 1
ATOM 573 C CA . ALA A 1 100 ? 42.160 85.631 8.388 1.00 20.76 83 ALA A CA 1
ATOM 574 C C . ALA A 1 100 ? 43.584 85.105 8.285 1.00 19.88 83 ALA A C 1
ATOM 575 O O . ALA A 1 100 ? 43.877 83.972 8.683 1.00 22.13 83 ALA A O 1
ATOM 577 N N . PRO A 1 101 ? 44.476 85.915 7.714 1.00 17.20 84 PRO A N 1
ATOM 578 C CA . PRO A 1 101 ? 45.838 85.481 7.413 1.00 22.02 84 PRO A CA 1
ATOM 579 C C . PRO A 1 101 ? 46.645 85.308 8.679 1.00 19.96 84 PRO A C 1
ATOM 580 O O . PRO A 1 101 ? 47.692 84.665 8.638 1.00 23.84 84 PRO A O 1
ATOM 584 N N . ASN A 1 102 ? 46.152 85.844 9.799 1.00 18.31 85 ASN A N 1
ATOM 585 C CA . ASN A 1 102 ? 46.829 85.682 11.082 1.00 18.44 85 ASN A CA 1
ATOM 586 C C . ASN A 1 102 ? 46.398 84.462 11.880 1.00 20.89 85 ASN A C 1
ATOM 587 O O . ASN A 1 102 ? 46.768 84.325 13.050 1.00 19.35 85 ASN A O 1
ATOM 592 N N . LEU A 1 103 ? 45.558 83.627 11.278 1.00 15.74 86 LEU A N 1
ATOM 593 C CA . LEU A 1 103 ? 45.177 82.363 11.879 1.00 15.73 86 LEU A CA 1
ATOM 594 C C . LEU A 1 103 ? 46.037 81.231 11.313 1.00 17.77 86 LEU A C 1
ATOM 595 O O . LEU A 1 103 ? 46.155 81.042 10.088 1.00 19.12 86 LEU A O 1
ATOM 600 N N . VAL A 1 104 ? 46.653 80.485 12.212 1.00 15.26 87 VAL A N 1
ATOM 601 C CA . VAL A 1 104 ? 47.448 79.335 11.849 1.00 17.80 87 VAL A CA 1
ATOM 602 C C . VAL A 1 104 ? 46.863 78.098 12.522 1.00 20.86 87 VAL A C 1
ATOM 603 O O . VAL A 1 104 ? 46.794 78.023 13.751 1.00 21.76 87 VAL A O 1
ATOM 607 N N . LEU A 1 105 ? 46.437 77.129 11.716 1.00 18.75 88 LEU A N 1
ATOM 608 C CA . LEU A 1 105 ? 45.837 75.921 12.262 1.00 22.34 88 LEU A CA 1
ATOM 609 C C . LEU A 1 105 ? 46.825 74.772 12.151 1.00 24.70 88 LEU A C 1
ATOM 610 O O . LEU A 1 105 ? 47.187 74.350 11.048 1.00 23.23 88 LEU A O 1
ATOM 615 N N . VAL A 1 106 ? 47.264 74.289 13.311 1.00 23.48 89 VAL A N 1
ATOM 616 C CA . VAL A 1 106 ? 48.318 73.277 13.422 1.00 26.59 89 VAL A CA 1
ATOM 617 C C . VAL A 1 106 ? 47.753 71.917 13.777 1.00 23.59 89 VAL A C 1
ATOM 618 O O . VAL A 1 106 ? 46.990 71.796 14.734 1.00 25.44 89 VAL A O 1
ATOM 622 N N . SER A 1 107 ? 48.126 70.889 13.021 1.00 23.18 90 SER A N 1
ATOM 623 C CA . SER A 1 107 ? 47.723 69.533 13.353 1.00 25.52 90 SER A CA 1
ATOM 624 C C . SER A 1 107 ? 48.768 68.913 14.257 1.00 35.91 90 SER A C 1
ATOM 625 O O . SER A 1 107 ? 49.830 68.492 13.800 1.00 37.98 90 SER A O 1
ATOM 628 N N . SER A 1 108 ? 48.470 68.874 15.548 1.00 27.65 91 SER A N 1
ATOM 629 C CA . SER A 1 108 ? 49.352 68.236 16.511 1.00 31.37 91 SER A CA 1
ATOM 630 C C . SER A 1 108 ? 48.623 68.010 17.820 1.00 26.80 91 SER A C 1
ATOM 631 O O . SER A 1 108 ? 47.724 68.775 18.176 1.00 32.06 91 SER A O 1
ATOM 634 N N . ALA A 1 109 ? 49.012 66.952 18.520 1.00 30.58 92 ALA A N 1
ATOM 635 C CA . ALA A 1 109 ? 48.559 66.724 19.884 1.00 36.72 92 ALA A CA 1
ATOM 636 C C . ALA A 1 109 ? 49.417 67.566 20.819 1.00 38.56 92 ALA A C 1
ATOM 637 O O . ALA A 1 109 ? 50.568 67.863 20.510 1.00 36.77 92 ALA A O 1
ATOM 639 N N . ILE A 1 110 ? 48.862 67.962 21.955 1.00 39.53 93 ILE A N 1
ATOM 640 C CA . ILE A 1 110 ? 49.598 68.832 22.864 1.00 37.83 93 ILE A CA 1
ATOM 641 C C . ILE A 1 110 ? 50.686 68.079 23.640 1.00 37.85 93 ILE A C 1
ATOM 642 O O . ILE A 1 110 ? 51.720 68.654 23.958 1.00 40.15 93 ILE A O 1
ATOM 647 N N . GLU A 1 111 ? 50.477 66.798 23.923 1.00 37.92 94 GLU A N 1
ATOM 648 C CA . GLU A 1 111 ? 51.436 66.053 24.735 1.00 43.99 94 GLU A CA 1
ATOM 649 C C . GLU A 1 111 ? 52.740 65.818 23.977 1.00 43.79 94 GLU A C 1
ATOM 650 O O . GLU A 1 111 ? 53.754 65.465 24.571 1.00 50.02 94 GLU A O 1
ATOM 656 N N . THR A 1 112 ? 52.712 66.030 22.667 1.00 41.80 95 THR A N 1
ATOM 657 C CA . THR A 1 112 ? 53.898 65.856 21.840 1.00 39.87 95 THR A CA 1
ATOM 658 C C . THR A 1 112 ? 54.135 67.069 20.953 1.00 45.59 95 THR A C 1
ATOM 659 O O . THR A 1 112 ? 54.322 66.926 19.746 1.00 48.89 95 THR A O 1
ATOM 663 N N . VAL A 1 113 ? 54.123 68.260 21.551 1.00 42.30 96 VAL A N 1
ATOM 664 C CA . VAL A 1 113 ? 54.297 69.492 20.786 1.00 44.36 96 VAL A CA 1
ATOM 665 C C . VAL A 1 113 ? 55.640 69.456 20.061 1.00 35.37 96 VAL A C 1
ATOM 666 O O . VAL A 1 113 ? 56.671 69.095 20.637 1.00 40.20 96 VAL A O 1
ATOM 670 N N . PRO A 1 114 ? 55.619 69.787 18.769 1.00 42.28 97 PRO A N 1
ATOM 671 C CA . PRO A 1 114 ? 56.848 69.873 17.982 1.00 45.39 97 PRO A CA 1
ATOM 672 C C . PRO A 1 114 ? 57.666 71.093 18.386 1.00 41.28 97 PRO A C 1
ATOM 673 O O . PRO A 1 114 ? 57.114 72.063 18.922 1.00 36.18 97 PRO A O 1
ATOM 677 N N . ALA A 1 115 ? 58.964 71.042 18.112 1.00 39.85 98 ALA A N 1
ATOM 678 C CA . ALA A 1 115 ? 59.904 72.068 18.551 1.00 37.15 98 ALA A CA 1
ATOM 679 C C . ALA A 1 115 ? 59.562 73.466 18.026 1.00 33.08 98 ALA A C 1
ATOM 680 O O . ALA A 1 115 ? 59.901 74.469 18.656 1.00 32.07 98 ALA A O 1
ATOM 682 N N . ALA A 1 116 ? 58.899 73.526 16.875 1.00 32.77 99 ALA A N 1
ATOM 683 C CA . ALA A 1 116 ? 58.560 74.810 16.261 1.00 36.25 99 ALA A CA 1
ATOM 684 C C . ALA A 1 116 ? 57.549 75.602 17.101 1.00 29.85 99 ALA A C 1
ATOM 685 O O . ALA A 1 116 ? 57.413 76.806 16.927 1.00 32.61 99 ALA A O 1
ATOM 687 N N . LEU A 1 117 ? 56.850 74.922 18.003 1.00 23.87 100 LEU A N 1
ATOM 688 C CA . LEU A 1 117 ? 55.888 75.582 18.892 1.00 21.03 100 LEU A CA 1
ATOM 689 C C . LEU A 1 117 ? 56.413 75.856 20.294 1.00 23.77 100 LEU A C 1
ATOM 690 O O . LEU A 1 117 ? 55.692 76.417 21.109 1.00 20.76 100 LEU A O 1
ATOM 695 N N . HIS A 1 118 ? 57.642 75.449 20.588 1.00 23.16 101 HIS A N 1
ATOM 696 C CA . HIS A 1 118 ? 58.170 75.669 21.932 1.00 24.96 101 HIS A CA 1
ATOM 697 C C . HIS A 1 118 ? 58.423 77.150 22.195 1.00 21.67 101 HIS A C 1
ATOM 698 O O . HIS A 1 118 ? 59.090 77.826 21.415 1.00 24.20 101 HIS A O 1
ATOM 705 N N . GLY A 1 119 ? 57.865 77.647 23.294 1.00 20.99 102 GLY A N 1
ATOM 706 C CA . GLY A 1 119 ? 58.172 78.969 23.799 1.00 23.99 102 GLY A CA 1
ATOM 707 C C . GLY A 1 119 ? 57.660 80.084 22.922 1.00 25.05 102 GLY A C 1
ATOM 708 O O . GLY A 1 119 ? 58.237 81.170 22.904 1.00 26.44 102 GLY A O 1
ATOM 709 N N . VAL A 1 120 ? 56.581 79.834 22.191 1.00 20.23 103 VAL A N 1
ATOM 710 C CA . VAL A 1 120 ? 56.111 80.858 21.259 1.00 23.79 103 VAL A CA 1
ATOM 711 C C . VAL A 1 120 ? 54.958 81.698 21.807 1.00 21.03 103 VAL A C 1
ATOM 712 O O . VAL A 1 120 ? 54.749 82.823 21.361 1.00 21.28 103 VAL A O 1
ATOM 716 N N . ALA A 1 121 ? 54.219 81.170 22.773 1.00 16.03 104 ALA A N 1
ATOM 717 C CA . ALA A 1 121 ? 52.924 81.778 23.099 1.00 14.76 104 ALA A CA 1
ATOM 718 C C . ALA A 1 121 ? 53.017 82.865 24.175 1.00 18.28 104 ALA A C 1
ATOM 719 O O . ALA A 1 121 ? 53.630 82.661 25.227 1.00 18.27 104 ALA A O 1
ATOM 721 N N . ASP A 1 122 ? 52.404 84.019 23.906 1.00 16.96 105 ASP A N 1
ATOM 722 C CA . ASP A 1 122 ? 52.193 85.038 24.934 1.00 16.27 105 ASP A CA 1
ATOM 723 C C . ASP A 1 122 ? 51.011 84.703 25.828 1.00 18.09 105 ASP A C 1
ATOM 724 O O . ASP A 1 122 ? 50.855 85.278 26.903 1.00 17.31 105 ASP A O 1
ATOM 729 N N . GLU A 1 123 ? 50.154 83.810 25.363 1.00 15.83 106 GLU A N 1
ATOM 730 C CA . GLU A 1 123 ? 48.956 83.414 26.099 1.00 13.85 106 GLU A CA 1
ATOM 731 C C . GLU A 1 123 ? 48.511 82.074 25.589 1.00 14.95 106 GLU A C 1
ATOM 732 O O . GLU A 1 123 ? 48.557 81.833 24.383 1.00 17.69 106 GLU A O 1
ATOM 738 N N . VAL A 1 124 ? 48.088 81.195 26.494 1.00 13.12 107 VAL A N 1
ATOM 739 C CA . VAL A 1 124 ? 47.633 79.868 26.095 1.00 15.34 107 VAL A CA 1
ATOM 740 C C . VAL A 1 124 ? 46.205 79.714 26.554 1.00 21.08 107 VAL A C 1
ATOM 741 O O . VAL A 1 124 ? 45.889 79.997 27.707 1.00 17.87 107 VAL A O 1
ATOM 745 N N . MET A 1 125 ? 45.324 79.299 25.659 1.00 13.52 108 MET A N 1
ATOM 746 C CA . MET A 1 125 ? 43.924 79.141 26.035 1.00 16.90 108 MET A CA 1
ATOM 747 C C . MET A 1 125 ? 43.479 77.722 25.793 1.00 19.94 108 MET A C 1
ATOM 748 O O . MET A 1 125 ? 43.697 77.177 24.706 1.00 17.13 108 MET A O 1
ATOM 753 N N . VAL A 1 126 ? 42.856 77.122 26.805 1.00 12.08 109 VAL A N 1
ATOM 754 C CA . VAL A 1 126 ? 42.267 75.794 26.653 1.00 15.49 109 VAL A CA 1
ATOM 755 C C . VAL A 1 126 ? 40.771 75.934 26.835 1.00 18.09 109 VAL A C 1
ATOM 756 O O . VAL A 1 126 ? 40.282 76.001 27.953 1.00 19.87 109 VAL A O 1
ATOM 760 N N . LEU A 1 127 ? 40.033 76.022 25.733 1.00 15.65 110 LEU A N 1
ATOM 761 C CA . LEU A 1 127 ? 38.621 76.347 25.833 1.00 16.44 110 LEU A CA 1
ATOM 762 C C . LEU A 1 127 ? 37.755 75.134 25.497 1.00 20.12 110 LEU A C 1
ATOM 763 O O . LEU A 1 127 ? 37.889 74.536 24.424 1.00 21.32 110 LEU A O 1
ATOM 768 N N . MET A 1 128 ? 36.873 74.756 26.417 1.00 22.96 111 MET A N 1
ATOM 769 C CA . MET A 1 128 ? 36.006 73.589 26.182 1.00 24.47 111 MET A CA 1
ATOM 770 C C . MET A 1 128 ? 36.763 72.341 25.685 1.00 21.92 111 MET A C 1
ATOM 771 O O . MET A 1 128 ? 36.453 71.794 24.625 1.00 23.16 111 MET A O 1
ATOM 776 N N . PRO A 1 129 ? 37.759 71.887 26.440 1.00 19.35 112 PRO A N 1
ATOM 777 C CA . PRO A 1 129 ? 38.547 70.721 26.028 1.00 19.63 112 PRO A CA 1
ATOM 778 C C . PRO A 1 129 ? 37.755 69.416 26.083 1.00 20.20 112 PRO A C 1
ATOM 779 O O . PRO A 1 129 ? 36.800 69.306 26.863 1.00 17.67 112 PRO A O 1
ATOM 783 N N . TRP A 1 130 ? 38.128 68.478 25.217 1.00 19.83 113 TRP A N 1
ATOM 784 C CA . TRP A 1 130 ? 37.587 67.120 25.220 1.00 22.40 1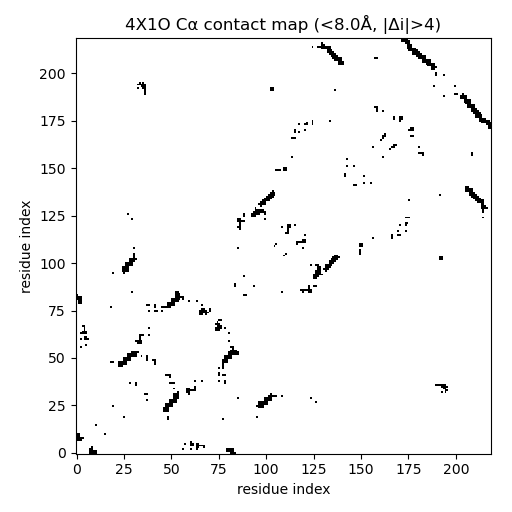13 TRP A CA 1
ATOM 785 C C . TRP A 1 130 ? 38.704 66.091 25.193 1.00 18.85 113 TRP A C 1
ATOM 786 O O . TRP A 1 130 ? 39.878 66.436 25.035 1.00 19.84 113 TRP A O 1
ATOM 797 N N . GLY A 1 131 ? 38.341 64.818 25.340 1.00 18.86 114 GLY A N 1
ATOM 798 C CA . GLY A 1 131 ? 39.297 63.735 25.203 1.00 21.05 114 GLY A CA 1
ATOM 799 C C . GLY A 1 131 ? 40.476 63.814 26.152 1.00 21.99 114 GLY A C 1
ATOM 800 O O . GLY A 1 131 ? 40.321 64.199 27.301 1.00 18.24 114 GLY A O 1
ATOM 801 N N . LYS A 1 132 ? 41.650 63.450 25.651 1.00 21.58 115 LYS A N 1
ATOM 802 C CA . LYS A 1 132 ? 42.871 63.411 26.449 1.00 22.47 115 LYS A CA 1
ATOM 803 C C . LYS A 1 132 ? 43.225 64.781 27.039 1.00 20.93 115 LYS A C 1
ATOM 804 O O . LYS A 1 132 ? 43.740 64.894 28.158 1.00 19.06 115 LYS A O 1
ATOM 810 N N . LEU A 1 133 ? 42.958 65.837 26.283 1.00 17.27 116 LEU A N 1
ATOM 811 C CA . LEU A 1 133 ? 43.234 67.175 26.787 1.00 16.81 116 LEU A CA 1
ATOM 812 C C . LEU A 1 133 ? 42.384 67.477 28.020 1.00 17.77 116 LEU A C 1
ATOM 813 O O . LEU A 1 133 ? 42.893 67.983 29.017 1.00 16.74 116 LEU A O 1
ATOM 818 N N . LEU A 1 134 ? 41.096 67.159 27.951 1.00 15.32 117 LEU A N 1
ATOM 819 C CA . LEU A 1 134 ? 40.195 67.375 29.070 1.00 15.97 117 LEU A CA 1
ATOM 820 C C . LEU A 1 134 ? 40.622 66.536 30.287 1.00 14.61 117 LEU A C 1
ATOM 821 O O . LEU A 1 134 ? 40.775 67.052 31.403 1.00 16.87 117 LEU A O 1
ATOM 826 N N . ARG A 1 135 ? 40.819 65.246 30.056 1.00 16.01 118 ARG A N 1
ATOM 827 C CA . ARG A 1 135 ? 41.175 64.338 31.139 1.00 16.73 118 ARG A CA 1
ATOM 828 C C . ARG A 1 135 ? 42.505 64.755 31.748 1.00 19.77 118 ARG A C 1
ATOM 829 O O . ARG A 1 135 ? 42.669 64.744 32.970 1.00 20.38 118 ARG A O 1
ATOM 837 N N . GLY A 1 136 ? 43.431 65.177 30.895 1.00 21.30 119 GLY A N 1
ATOM 838 C CA . GLY A 1 136 ? 44.733 65.633 31.353 1.00 23.82 119 GLY A CA 1
ATOM 839 C C . GLY A 1 136 ? 44.689 66.863 32.241 1.00 23.56 119 GLY A C 1
ATOM 840 O O . GLY A 1 136 ? 45.403 66.963 33.237 1.00 25.08 119 GLY A O 1
ATOM 841 N N . VAL A 1 137 ? 43.848 67.815 31.878 1.00 20.27 120 VAL A N 1
ATOM 842 C CA . VAL A 1 137 ? 43.721 69.024 32.655 1.00 19.24 120 VAL A CA 1
ATOM 843 C C . VAL A 1 137 ? 43.039 68.726 33.982 1.00 21.10 120 VAL A C 1
ATOM 844 O O . VAL A 1 137 ? 43.432 69.246 35.013 1.00 25.80 120 VAL A O 1
ATOM 848 N N . VAL A 1 138 ? 42.028 67.867 33.961 1.00 18.04 121 VAL A N 1
ATOM 849 C CA . VAL A 1 138 ? 41.276 67.588 35.180 1.00 19.35 121 VAL A CA 1
ATOM 850 C C . VAL A 1 138 ? 42.150 66.828 36.180 1.00 19.29 121 VAL A C 1
ATOM 851 O O . VAL A 1 138 ? 42.150 67.121 37.379 1.00 22.20 121 VAL A O 1
ATOM 855 N N . LEU A 1 139 ? 42.903 65.854 35.684 1.00 16.25 122 LEU A N 1
ATOM 856 C CA . LEU A 1 139 ? 43.798 65.071 36.545 1.00 17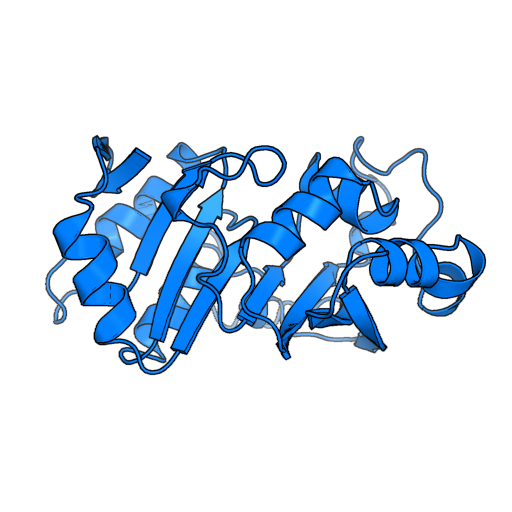.37 122 LEU A CA 1
ATOM 857 C C . LEU A 1 139 ? 45.138 65.755 36.809 1.00 22.91 122 LEU A C 1
ATOM 858 O O . LEU A 1 139 ? 45.851 65.390 37.757 1.00 25.28 122 LEU A O 1
ATOM 863 N N . GLY A 1 140 ? 45.493 66.721 35.968 1.00 17.79 123 GLY A N 1
ATOM 864 C CA . GLY A 1 140 ? 46.810 67.336 36.064 1.00 22.44 123 GLY A CA 1
ATOM 865 C C . GLY A 1 140 ? 47.872 66.355 35.619 1.00 26.94 123 GLY A C 1
ATOM 866 O O . GLY A 1 140 ? 48.904 66.176 36.276 1.00 26.77 123 GLY A O 1
ATOM 867 N N . GLU A 1 141 ? 47.590 65.704 34.498 1.00 21.14 124 GLU A N 1
ATOM 868 C CA . GLU A 1 141 ? 48.469 64.723 33.893 1.00 25.11 124 GLU A CA 1
ATOM 869 C C . GLU A 1 141 ? 49.729 65.412 33.379 1.00 23.38 124 GLU A C 1
ATOM 870 O O . GLU A 1 141 ? 49.639 66.402 32.650 1.00 22.96 124 GLU A O 1
ATOM 876 N N . ALA A 1 142 ? 50.888 64.892 33.756 1.00 23.74 125 ALA A N 1
ATOM 877 C CA . ALA A 1 142 ? 52.155 65.538 33.434 1.00 20.91 125 ALA A CA 1
ATOM 878 C C . ALA A 1 142 ? 52.378 65.762 31.939 1.00 28.58 125 ALA A C 1
ATOM 879 O O . ALA A 1 142 ? 52.837 66.826 31.555 1.00 25.34 125 ALA A O 1
ATOM 881 N N . ASP A 1 143 ? 52.059 64.785 31.086 1.00 23.66 126 ASP A N 1
ATOM 882 C CA . ASP A 1 143 ? 52.359 64.981 29.666 1.00 25.51 126 ASP A CA 1
ATOM 883 C C . ASP A 1 143 ? 51.528 66.121 29.045 1.00 22.53 126 ASP A C 1
ATOM 884 O O . ASP A 1 143 ? 52.036 66.893 28.220 1.00 22.44 126 ASP A O 1
ATOM 889 N N . VAL A 1 144 ? 50.275 66.255 29.465 1.00 20.51 127 VAL A N 1
ATOM 890 C CA . VAL A 1 144 ? 49.423 67.346 28.974 1.00 19.95 127 VAL A CA 1
ATOM 891 C C . VAL A 1 144 ? 49.822 68.709 29.566 1.00 19.67 127 VAL A C 1
ATOM 892 O O . VAL A 1 144 ? 49.941 69.709 28.842 1.00 21.10 127 VAL A O 1
ATOM 896 N N . LEU A 1 145 ? 50.055 68.750 30.873 1.00 21.98 128 LEU A N 1
ATOM 897 C CA . LEU A 1 145 ? 50.446 70.009 31.518 1.00 18.60 128 LEU A CA 1
ATOM 898 C C . LEU A 1 145 ? 51.806 70.504 31.025 1.00 16.95 128 LEU A C 1
ATOM 899 O O . LEU A 1 145 ? 52.018 71.709 30.870 1.00 18.23 128 LEU A O 1
ATOM 904 N N . SER A 1 146 ? 52.729 69.572 30.819 1.00 17.95 129 SER A N 1
ATOM 905 C CA . SER A 1 146 ? 54.057 69.908 30.333 1.00 16.65 129 SER A CA 1
ATOM 906 C C . SER A 1 146 ? 53.989 70.393 28.894 1.00 19.91 129 SER A C 1
ATOM 907 O O . SER A 1 146 ? 54.722 71.294 28.517 1.00 21.24 129 SER A O 1
ATOM 910 N N . GLY A 1 147 ? 53.114 69.780 28.098 1.00 21.59 130 GLY A N 1
ATOM 911 C CA . GLY A 1 147 ? 52.931 70.197 26.719 1.00 22.06 130 GLY A CA 1
ATOM 912 C C . GLY A 1 147 ? 52.410 71.616 26.644 1.00 19.44 130 GLY A C 1
ATOM 913 O O . GLY A 1 147 ? 52.882 72.428 25.839 1.00 20.55 130 GLY A O 1
ATOM 914 N N . LEU A 1 148 ? 51.426 71.920 27.485 1.00 15.65 131 LEU A N 1
ATOM 915 C CA . LEU A 1 148 ? 50.901 73.279 27.574 1.00 15.21 131 LEU A CA 1
ATOM 916 C C . LEU A 1 148 ? 52.002 74.259 27.978 1.00 14.08 131 LEU A C 1
ATOM 917 O O . LEU A 1 148 ? 52.140 75.330 27.384 1.00 18.07 131 LEU A O 1
ATOM 922 N N . ARG A 1 149 ? 52.797 73.898 28.987 1.00 16.56 132 ARG A N 1
ATOM 923 C CA . ARG A 1 149 ? 53.850 74.800 29.444 1.00 17.00 132 ARG A CA 1
ATOM 924 C C . ARG A 1 149 ? 54.924 74.981 28.381 1.00 18.70 132 ARG A C 1
ATOM 925 O O . ARG A 1 149 ? 55.483 76.068 28.242 1.00 17.33 132 ARG A O 1
ATOM 933 N N . ALA A 1 150 ? 55.201 73.909 27.632 1.00 17.11 133 ALA A N 1
ATOM 934 C CA . ALA A 1 150 ? 56.222 73.944 26.588 1.00 18.11 133 ALA A CA 1
ATOM 935 C C . ALA A 1 150 ? 55.967 75.020 25.537 1.00 18.74 133 ALA A C 1
ATOM 936 O O . ALA A 1 150 ? 56.918 75.616 25.033 1.00 20.03 133 ALA A O 1
ATOM 938 N N . VAL A 1 151 ? 54.705 75.269 25.195 1.00 17.64 134 VAL A N 1
ATOM 939 C CA . VAL A 1 151 ? 54.440 76.238 24.111 1.00 16.24 134 VAL A CA 1
ATOM 940 C C . VAL A 1 151 ? 54.464 77.674 24.626 1.00 16.36 134 VAL A C 1
ATOM 941 O O . VAL A 1 151 ? 54.453 78.622 23.858 1.00 17.54 134 VAL A O 1
ATOM 945 N N . ALA A 1 152 ? 54.514 77.840 25.944 1.00 16.83 135 ALA A N 1
ATOM 946 C CA . ALA A 1 152 ? 54.398 79.175 26.541 1.00 16.44 135 ALA A CA 1
ATOM 947 C C . ALA A 1 152 ? 55.725 79.899 26.760 1.00 17.31 135 ALA A C 1
ATOM 948 O O . ALA A 1 152 ? 56.724 79.270 27.126 1.00 19.66 135 ALA A O 1
ATOM 950 N N . LYS A 1 153 ? 55.711 81.227 26.580 1.00 15.32 136 LYS A N 1
ATOM 951 C CA . LYS A 1 153 ? 56.786 82.094 27.037 1.00 16.38 136 LYS A CA 1
ATOM 952 C C . LYS A 1 153 ? 56.668 82.258 28.545 1.00 20.13 136 LYS A C 1
ATOM 953 O O . LYS A 1 153 ? 55.568 82.192 29.091 1.00 20.13 136 LYS A O 1
ATOM 959 N N . PRO A 1 154 ? 57.795 82.495 29.225 1.00 21.74 137 PRO A N 1
ATOM 960 C CA . PRO A 1 154 ? 57.660 82.803 30.656 1.00 20.68 137 PRO A CA 1
ATOM 961 C C . PRO A 1 154 ? 56.741 83.998 30.882 1.00 21.01 137 PRO A C 1
ATOM 962 O O . PRO A 1 154 ? 56.823 84.985 30.142 1.00 19.56 137 PRO A O 1
ATOM 966 N N . GLY A 1 155 ? 55.857 83.894 31.872 1.00 18.45 138 GLY A N 1
ATOM 967 C CA . GLY A 1 155 ? 54.936 84.969 32.189 1.00 18.14 138 GLY A CA 1
ATOM 968 C C . GLY A 1 155 ? 53.618 84.895 31.429 1.00 20.11 138 GLY A C 1
ATOM 969 O O . GLY A 1 155 ? 52.686 85.629 31.728 1.00 22.48 138 GLY A O 1
ATOM 970 N N . ALA A 1 156 ? 53.536 84.027 30.425 1.00 13.39 139 ALA A N 1
ATOM 971 C CA . ALA A 1 156 ? 52.286 83.869 29.685 1.00 14.35 139 ALA A CA 1
ATOM 972 C C . ALA A 1 156 ? 51.166 83.337 30.562 1.00 14.48 139 ALA A C 1
ATOM 973 O O . ALA A 1 156 ? 51.377 82.384 31.306 1.00 15.80 139 ALA A O 1
ATOM 975 N N . PRO A 1 157 ? 49.970 83.930 30.460 1.00 15.68 140 PRO A N 1
ATOM 976 C CA . PRO A 1 157 ? 48.822 83.368 31.175 1.00 18.18 140 PRO A CA 1
ATOM 977 C C . PRO A 1 157 ? 48.299 82.118 30.488 1.00 20.67 140 PRO A C 1
ATOM 978 O O . PRO A 1 157 ? 48.374 81.973 29.260 1.00 19.81 140 PRO A O 1
ATOM 982 N N . LEU A 1 158 ? 47.806 81.200 31.306 1.00 15.56 141 LEU A N 1
ATOM 983 C CA . LEU A 1 158 ? 47.061 80.062 30.818 1.00 16.24 141 LEU A CA 1
ATOM 984 C C . LEU A 1 158 ? 45.634 80.231 31.288 1.00 18.43 141 LEU A C 1
ATOM 985 O O . LEU A 1 158 ? 45.398 80.509 32.454 1.00 17.73 141 LEU A O 1
ATOM 990 N N . GLU A 1 159 ? 44.678 80.100 30.381 1.00 14.53 142 GLU A N 1
ATOM 991 C CA . GLU A 1 159 ? 43.274 80.220 30.769 1.00 13.48 142 GLU A CA 1
ATOM 992 C C . GLU A 1 159 ? 42.607 78.927 30.363 1.00 20.35 142 GLU A C 1
ATOM 993 O O . GLU A 1 159 ? 42.671 78.545 29.200 1.00 20.28 142 GLU A O 1
ATOM 999 N N . ILE A 1 160 ? 42.006 78.231 31.324 1.00 15.10 143 ILE A N 1
ATOM 1000 C CA . ILE A 1 160 ? 41.303 76.990 31.032 1.00 14.91 143 ILE A CA 1
ATOM 1001 C C . ILE A 1 160 ? 39.835 77.220 31.327 1.00 18.60 143 ILE A C 1
ATOM 1002 O O . ILE A 1 160 ? 39.495 77.785 32.367 1.00 18.43 143 ILE A O 1
ATOM 1007 N N . SER A 1 161 ? 38.970 76.807 30.409 1.00 16.89 144 SER A N 1
ATOM 1008 C CA . SER A 1 161 ? 37.534 77.001 30.581 1.00 16.86 144 SER A CA 1
ATOM 1009 C C . SER A 1 161 ? 36.847 75.685 30.326 1.00 21.96 144 SER A C 1
ATOM 1010 O O . SER A 1 161 ? 36.868 75.166 29.200 1.00 23.21 144 SER A O 1
ATOM 1013 N N . ILE A 1 162 ? 36.252 75.123 31.368 1.00 18.22 145 ILE A N 1
ATOM 1014 C CA . ILE A 1 162 ? 35.579 73.835 31.234 1.00 18.85 145 ILE A CA 1
ATOM 1015 C C . ILE A 1 162 ? 34.100 73.991 31.573 1.00 23.89 145 ILE A C 1
ATOM 1016 O O . ILE A 1 162 ? 33.756 74.438 32.657 1.00 21.35 145 ILE A O 1
ATOM 1021 N N . GLY A 1 163 ? 33.217 73.633 30.649 1.00 23.44 146 GLY A N 1
ATOM 1022 C CA . GLY A 1 163 ? 31.795 73.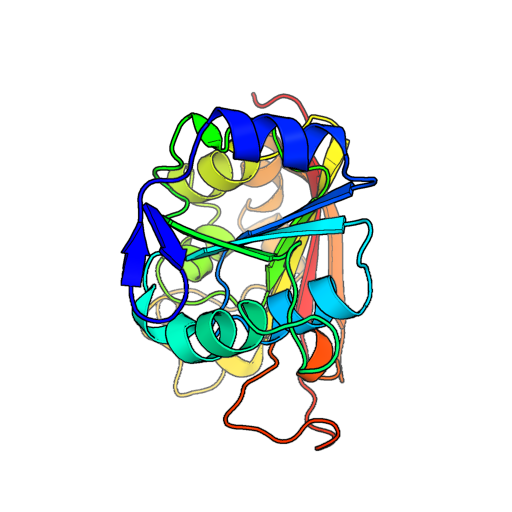658 30.958 1.00 19.44 146 GLY A CA 1
ATOM 1023 C C . GLY A 1 163 ? 31.437 72.549 31.931 1.00 23.49 146 GLY A C 1
ATOM 1024 O O . GLY A 1 163 ? 31.822 71.404 31.741 1.00 26.20 146 GLY A O 1
ATOM 1025 N N . THR A 1 164 ? 30.696 72.883 32.983 1.00 21.41 147 THR A N 1
ATOM 1026 C CA . THR A 1 164 ? 30.436 71.910 34.038 1.00 21.95 147 THR A CA 1
ATOM 1027 C C . THR A 1 164 ? 29.311 70.941 33.697 1.00 25.63 147 THR A C 1
ATOM 1028 O O . THR A 1 164 ? 29.091 69.962 34.417 1.00 25.19 147 THR A O 1
ATOM 1032 N N . SER A 1 165 ? 28.603 71.193 32.601 1.00 27.25 148 SER A N 1
ATOM 1033 C CA . SER A 1 165 ? 27.524 70.298 32.206 1.00 25.81 148 SER A CA 1
ATOM 1034 C C . SER A 1 165 ? 28.053 68.920 31.824 1.00 25.87 148 SER A C 1
ATOM 1035 O O . SER A 1 165 ? 27.289 67.962 31.747 1.00 27.29 148 SER A O 1
ATOM 1038 N N . ILE A 1 166 ? 29.362 68.807 31.603 1.00 23.80 149 ILE A N 1
ATOM 1039 C CA . ILE A 1 166 ? 29.944 67.498 31.294 1.00 22.69 149 ILE A CA 1
ATOM 1040 C C . ILE A 1 166 ? 29.851 66.544 32.485 1.00 27.72 149 ILE A C 1
ATOM 1041 O O . ILE A 1 166 ? 29.997 65.341 32.331 1.00 24.60 149 ILE A O 1
ATOM 1046 N N . TRP A 1 167 ? 29.603 67.067 33.681 1.00 23.47 150 TRP A N 1
ATOM 1047 C CA . TRP A 1 167 ? 29.485 66.167 34.822 1.00 24.30 150 TRP A CA 1
ATOM 1048 C C . TRP A 1 167 ? 28.033 65.835 35.133 1.00 27.02 150 TRP A C 1
ATOM 1049 O O . TRP A 1 167 ? 27.730 65.219 36.161 1.00 28.95 150 TRP A O 1
ATOM 1060 N N . ARG A 1 168 ? 27.139 66.195 34.215 1.00 25.66 151 ARG A N 1
ATOM 1061 C CA . ARG A 1 168 ? 25.755 65.746 34.297 1.00 32.79 151 ARG A CA 1
ATOM 1062 C C . ARG A 1 168 ? 25.544 64.661 33.254 1.00 34.70 151 ARG A C 1
ATOM 1063 O O . ARG A 1 168 ? 26.099 64.741 32.161 1.00 37.67 151 ARG A O 1
ATOM 1071 N N . GLU A 1 169 ? 24.767 63.638 33.602 1.00 37.54 152 GLU A N 1
ATOM 1072 C CA . GLU A 1 169 ? 24.543 62.505 32.708 1.00 48.61 152 GLU A CA 1
ATOM 1073 C C . GLU A 1 169 ? 23.912 62.958 31.394 1.00 52.04 152 GLU A C 1
ATOM 1074 O O . GLU A 1 169 ? 23.022 63.810 31.396 1.00 52.22 152 GLU A O 1
ATOM 1080 N N . PRO A 1 170 ? 24.383 62.403 30.262 1.00 51.63 153 PRO A N 1
ATOM 1081 C CA . PRO A 1 170 ? 25.460 61.408 30.155 1.00 49.38 153 PRO A CA 1
ATOM 1082 C C . PRO A 1 170 ? 26.866 62.010 30.221 1.00 39.53 153 PRO A C 1
ATOM 1083 O O . PRO A 1 170 ? 27.227 62.884 29.431 1.00 40.66 153 PRO A O 1
ATOM 1087 N N . ILE A 1 171 ? 27.653 61.527 31.171 1.00 31.39 154 ILE A N 1
ATOM 1088 C CA . ILE A 1 171 ? 29.010 62.005 31.366 1.00 28.75 154 ILE A CA 1
ATOM 1089 C C . ILE A 1 171 ? 29.936 61.345 30.344 1.00 30.70 154 ILE A C 1
ATOM 1090 O O . ILE A 1 171 ? 29.950 60.121 30.226 1.00 28.89 154 ILE A O 1
ATOM 1095 N N . PRO A 1 172 ? 30.710 62.151 29.602 1.00 25.53 155 PRO A N 1
ATOM 1096 C CA . PRO A 1 172 ? 31.647 61.606 28.610 1.00 21.35 155 PRO A CA 1
ATOM 1097 C C . PRO A 1 172 ? 32.637 60.615 29.212 1.00 22.87 155 PRO A C 1
ATOM 1098 O O . PRO A 1 172 ? 33.122 60.812 30.329 1.00 21.47 155 PRO A O 1
ATOM 1102 N N . LEU A 1 173 ? 32.951 59.570 28.447 1.00 20.85 156 LEU A N 1
ATOM 1103 C CA . LEU A 1 173 ? 33.840 58.512 28.906 1.00 19.24 156 LEU A CA 1
ATOM 1104 C C . LEU A 1 173 ? 35.163 58.994 29.486 1.00 17.26 156 LEU A C 1
ATOM 1105 O O . LEU A 1 173 ? 35.679 58.400 30.444 1.00 19.98 156 LEU A O 1
ATOM 1110 N N . GLU A 1 174 ? 35.723 60.067 28.926 1.00 17.60 157 GLU A N 1
ATOM 1111 C CA . GLU A 1 174 ? 37.052 60.491 29.340 1.00 16.52 157 GLU A CA 1
ATOM 1112 C C . GLU A 1 174 ? 37.093 61.055 30.763 1.00 18.54 157 GLU A C 1
ATOM 1113 O O . GLU A 1 174 ? 38.174 61.208 31.325 1.00 22.59 157 GLU A O 1
ATOM 1119 N N . ILE A 1 175 ? 35.938 61.354 31.350 1.00 17.39 158 ILE A N 1
ATOM 1120 C CA . ILE A 1 175 ? 35.941 61.799 32.745 1.00 18.58 158 ILE A CA 1
ATOM 1121 C C . ILE A 1 175 ? 34.944 61.073 33.629 1.00 20.22 158 ILE A C 1
ATOM 1122 O O . ILE A 1 175 ? 34.765 61.468 34.781 1.00 22.50 158 ILE A O 1
ATOM 1127 N N . ARG A 1 176 ? 34.301 60.016 33.136 1.00 18.77 159 ARG A N 1
ATOM 1128 C CA . ARG A 1 176 ? 33.153 59.505 33.880 1.00 24.20 159 ARG A CA 1
ATOM 1129 C C . ARG A 1 176 ? 33.574 58.748 35.136 1.00 24.08 159 ARG A C 1
ATOM 1130 O O . ARG A 1 176 ? 32.756 58.524 36.022 1.00 29.45 159 ARG A O 1
ATOM 1138 N N . ASP A 1 177 ? 34.847 58.372 35.217 1.00 22.88 160 ASP A N 1
ATOM 1139 C CA . ASP A 1 177 ? 35.368 57.720 36.416 1.00 31.35 160 ASP A CA 1
ATOM 1140 C C . ASP A 1 177 ? 35.919 58.726 37.417 1.00 28.01 160 ASP A C 1
ATOM 1141 O O . ASP A 1 177 ? 36.394 58.337 38.489 1.00 28.16 160 ASP A O 1
ATOM 1146 N N . LEU A 1 178 ? 35.846 60.011 37.078 1.00 24.15 161 LEU A N 1
ATOM 1147 C CA . LEU A 1 178 ? 36.397 61.064 37.933 1.00 24.58 161 LEU A CA 1
ATOM 1148 C C . LEU A 1 178 ? 35.303 61.869 38.597 1.00 26.52 161 LEU A C 1
ATOM 1149 O O . LEU A 1 178 ? 34.272 62.157 37.987 1.00 33.24 161 LEU A O 1
ATOM 1154 N N . PRO A 1 179 ? 35.532 62.264 39.854 1.00 29.32 162 PRO A N 1
ATOM 1155 C CA . PRO A 1 179 ? 34.572 63.137 40.537 1.00 32.07 162 PRO A CA 1
ATOM 1156 C C . PRO A 1 179 ? 34.615 64.550 39.979 1.00 23.42 162 PRO A C 1
ATOM 1157 O O . PRO A 1 179 ? 35.644 64.990 39.435 1.00 27.27 162 PRO A O 1
ATOM 1161 N N . GLU A 1 180 ? 33.497 65.256 40.082 1.00 27.53 163 GLU A N 1
ATOM 1162 C CA . GLU A 1 180 ? 33.415 66.586 39.505 1.00 24.84 163 GLU A CA 1
ATOM 1163 C C . GLU A 1 180 ? 34.486 67.498 40.074 1.00 25.56 163 GLU A C 1
ATOM 1164 O O . GLU A 1 180 ? 34.682 67.579 41.292 1.00 29.85 163 GLU A O 1
ATOM 1170 N N . LEU A 1 181 ? 35.186 68.170 39.175 1.00 25.46 164 LEU A N 1
ATOM 1171 C CA . LEU A 1 181 ? 36.198 69.141 39.554 1.00 25.83 164 LEU A CA 1
ATOM 1172 C C . LEU A 1 181 ? 35.534 70.475 39.890 1.00 30.61 164 LEU A C 1
ATOM 1173 O O . LEU A 1 181 ? 34.799 71.046 39.085 1.00 32.68 164 LEU A O 1
ATOM 1178 N N . THR A 1 182 ? 35.776 70.942 41.106 1.00 26.58 165 THR A N 1
ATOM 1179 C CA . THR A 1 182 ? 35.196 72.185 41.606 1.00 26.10 165 THR A CA 1
ATOM 1180 C C . THR A 1 182 ? 36.342 73.057 42.077 1.00 23.88 165 THR A C 1
ATOM 1181 O O . THR A 1 182 ? 37.467 72.567 42.198 1.00 24.85 165 THR A O 1
ATOM 1185 N N . PRO A 1 183 ? 36.084 74.348 42.346 1.00 28.31 166 PRO A N 1
ATOM 1186 C CA . PRO A 1 183 ? 37.203 75.161 42.835 1.00 28.43 166 PRO A CA 1
ATOM 1187 C C . PRO A 1 183 ? 37.859 74.606 44.109 1.00 30.02 166 PRO A C 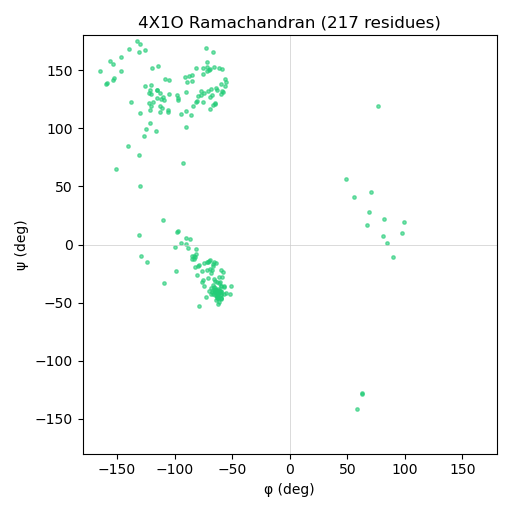1
ATOM 1188 O O . PRO A 1 183 ? 39.078 74.691 44.252 1.00 31.83 166 PRO A O 1
ATOM 1192 N N . GLU A 1 184 ? 37.072 74.034 45.016 1.00 26.97 167 GLU A N 1
ATOM 1193 C CA . GLU A 1 184 ? 37.650 73.425 46.209 1.00 31.52 167 GLU A CA 1
ATOM 1194 C C . GLU A 1 184 ? 38.492 72.183 45.872 1.00 28.02 167 GLU A C 1
ATOM 1195 O O . GLU A 1 184 ? 39.548 71.958 46.469 1.00 32.64 167 GLU A O 1
ATOM 1201 N N . THR A 1 185 ? 38.044 71.371 44.924 1.00 26.54 168 THR A N 1
ATOM 1202 C CA . THR A 1 185 ? 38.773 70.132 44.696 1.00 23.21 168 THR A CA 1
ATOM 1203 C C . THR A 1 185 ? 39.955 70.351 43.760 1.00 22.93 168 THR A C 1
ATOM 1204 O O . THR A 1 185 ? 40.824 69.489 43.646 1.00 25.67 168 THR A O 1
ATOM 1208 N N . VAL A 1 186 ? 40.011 71.501 43.093 1.00 25.14 169 VAL A N 1
ATOM 1209 C CA . VAL A 1 186 ? 41.223 71.845 42.350 1.00 21.47 169 VAL A CA 1
ATOM 1210 C C . VAL A 1 186 ? 42.397 71.891 43.329 1.00 24.72 169 VAL A C 1
ATOM 1211 O O . VAL A 1 186 ? 43.510 71.473 43.008 1.00 25.25 169 VAL A O 1
ATOM 1215 N N . VAL A 1 187 ? 42.136 72.359 44.546 1.00 27.09 170 VAL A N 1
ATOM 1216 C CA . VAL A 1 187 ? 43.156 72.333 45.583 1.00 25.74 170 VAL A CA 1
ATOM 1217 C C . VAL A 1 187 ? 43.288 70.944 46.209 1.00 29.59 170 VAL A C 1
ATOM 1218 O O . VAL A 1 187 ? 44.379 70.375 46.254 1.00 29.29 170 VAL A O 1
ATOM 1222 N N . SER A 1 188 ? 42.171 70.391 46.666 1.00 27.39 171 SER A N 1
ATOM 1223 C CA . SER A 1 188 ? 42.211 69.165 47.471 1.00 25.84 171 SER A CA 1
ATOM 1224 C C . SER A 1 188 ? 42.656 67.915 46.676 1.00 28.05 171 SER A C 1
ATOM 1225 O O . SER A 1 188 ? 43.158 66.956 47.268 1.00 31.20 171 SER A O 1
ATOM 1228 N N . THR A 1 189 ? 42.481 67.912 45.358 1.00 20.36 172 THR A N 1
ATOM 1229 C CA . THR A 1 189 ? 42.982 66.790 44.544 1.00 21.18 172 THR A CA 1
ATOM 1230 C C . THR A 1 189 ? 44.469 66.927 44.251 1.00 23.13 172 THR A C 1
ATOM 1231 O O . THR A 1 189 ? 45.073 66.042 43.629 1.00 24.32 172 THR A O 1
ATOM 1235 N N . GLY A 1 190 ? 45.048 68.040 44.692 1.00 23.21 173 GLY A N 1
ATOM 1236 C CA . GLY A 1 190 ? 46.433 68.355 44.406 1.00 24.40 173 GLY A CA 1
ATOM 1237 C C . GLY A 1 190 ? 46.688 68.950 43.029 1.00 20.38 173 GLY A C 1
ATOM 1238 O O . GLY A 1 190 ? 47.831 69.105 42.638 1.00 23.70 173 GLY A O 1
ATOM 1239 N N . LEU A 1 191 ? 45.637 69.271 42.278 1.00 17.36 174 LEU A N 1
ATOM 1240 C CA . LEU A 1 1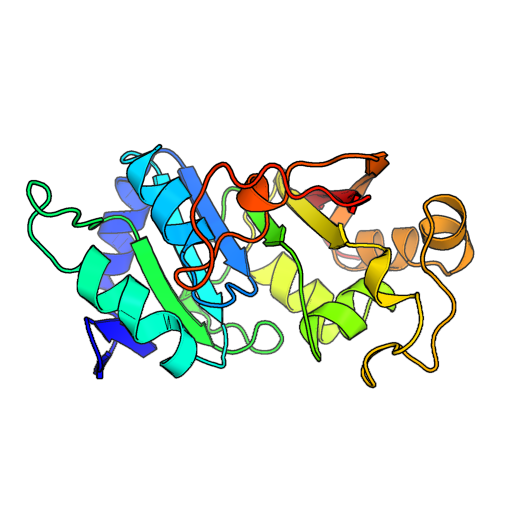91 ? 45.833 69.812 40.926 1.00 19.41 174 LEU A CA 1
ATOM 1241 C C . LEU A 1 191 ? 46.622 71.141 40.933 1.00 19.56 174 LEU A C 1
ATOM 1242 O O . LEU A 1 191 ? 47.492 71.360 40.091 1.00 20.38 174 LEU A O 1
ATOM 1247 N N . THR A 1 192 ? 46.344 72.012 41.898 1.00 17.95 175 THR A N 1
ATOM 1248 C CA . THR A 1 192 ? 47.062 73.277 41.990 1.00 20.66 175 THR A CA 1
ATOM 1249 C C . THR A 1 192 ? 48.560 73.041 42.165 1.00 18.52 175 THR A C 1
ATOM 1250 O O . THR A 1 192 ? 49.390 73.713 41.551 1.00 21.52 175 THR A O 1
ATOM 1254 N N . ASP A 1 193 ? 48.906 72.050 42.977 1.00 22.51 176 ASP A N 1
ATOM 1255 C CA . ASP A 1 193 ? 50.313 71.768 43.213 1.00 22.40 176 ASP A CA 1
ATOM 1256 C C . ASP A 1 193 ? 50.954 71.077 42.019 1.00 23.21 176 ASP A C 1
ATOM 1257 O O . ASP A 1 193 ? 52.121 71.349 41.729 1.00 21.81 176 ASP A O 1
ATOM 1262 N N . ARG A 1 194 ? 50.214 70.210 41.317 1.00 22.10 177 ARG A N 1
ATOM 1263 C CA . ARG A 1 194 ? 50.760 69.593 40.100 1.00 19.12 177 ARG A CA 1
ATOM 1264 C C . ARG A 1 194 ? 51.011 70.638 39.032 1.00 18.55 177 ARG A C 1
ATOM 1265 O O . ARG A 1 194 ? 52.024 70.572 38.325 1.00 21.65 177 ARG A O 1
ATOM 1273 N N . LEU A 1 195 ? 50.103 71.605 38.923 1.00 18.08 178 LEU A N 1
ATOM 1274 C CA . LEU A 1 195 ? 50.286 72.704 37.983 1.00 15.66 178 LEU A CA 1
ATOM 1275 C C . LEU A 1 195 ? 51.547 73.471 38.347 1.00 17.11 178 LEU A C 1
ATOM 1276 O O . LEU A 1 195 ? 52.401 73.698 37.497 1.00 17.84 178 LEU A O 1
ATOM 1281 N N . ALA A 1 196 ? 51.692 73.836 39.620 1.00 18.31 179 ALA A N 1
ATOM 1282 C CA . ALA A 1 196 ? 52.868 74.606 40.010 1.00 20.73 179 ALA A CA 1
ATOM 1283 C C . ALA A 1 196 ? 54.154 73.837 39.714 1.00 20.13 179 ALA A C 1
ATOM 1284 O O . ALA A 1 196 ? 55.134 74.421 39.230 1.00 21.53 179 ALA A O 1
ATOM 1286 N N . ALA A 1 197 ? 54.145 72.533 39.975 1.00 16.65 180 ALA A N 1
ATOM 1287 C CA . ALA A 1 197 ? 55.339 71.719 39.766 1.00 22.08 180 ALA A CA 1
ATOM 1288 C C . ALA A 1 197 ? 55.766 71.726 38.298 1.00 20.89 180 ALA A C 1
ATOM 1289 O O . ALA A 1 197 ? 56.958 71.659 37.975 1.00 22.71 180 ALA A O 1
ATOM 1291 N N . LEU A 1 198 ? 54.792 71.808 37.407 1.00 17.88 181 LEU A N 1
ATOM 1292 C CA . LEU A 1 198 ? 55.111 71.739 35.992 1.00 19.92 181 LEU A CA 1
ATOM 1293 C C . LEU A 1 198 ? 55.204 73.116 35.352 1.00 22.94 181 LEU A C 1
ATOM 1294 O O . LEU A 1 198 ? 55.295 73.234 34.138 1.00 19.82 181 LEU A O 1
ATOM 1299 N N . GLY A 1 199 ? 55.218 74.158 36.172 1.00 18.58 182 GLY A N 1
ATOM 1300 C CA . GLY A 1 199 ? 55.473 75.489 35.654 1.00 17.29 182 GLY A CA 1
ATOM 1301 C C . GLY A 1 199 ? 54.259 76.370 35.408 1.00 17.08 182 GLY A C 1
ATOM 1302 O O . GLY A 1 199 ? 54.343 77.339 34.664 1.00 15.67 182 GLY A O 1
ATOM 1303 N N . TRP A 1 200 ? 53.139 76.042 36.036 1.00 17.54 183 TRP A N 1
ATOM 1304 C CA . TRP A 1 200 ? 51.949 76.879 35.982 1.00 15.50 183 TRP A CA 1
ATOM 1305 C C . TRP A 1 200 ? 51.527 77.316 37.372 1.00 15.73 183 TRP A C 1
ATOM 1306 O O . TRP A 1 200 ? 50.974 76.522 38.144 1.00 16.70 183 TRP A O 1
ATOM 1317 N N . GLN A 1 201 ? 51.792 78.574 37.690 1.00 13.38 184 GLN A N 1
ATOM 1318 C CA . GLN A 1 201 ? 51.447 79.098 39.015 1.00 13.29 184 GLN A CA 1
ATOM 1319 C C . GLN A 1 201 ? 49.991 79.565 38.959 1.00 17.61 184 GLN A C 1
ATOM 1320 O O . GLN A 1 201 ? 49.666 80.531 38.275 1.00 14.91 184 GLN A O 1
ATOM 1326 N N . VAL A 1 202 ? 49.109 78.862 39.664 1.00 15.18 185 VAL A N 1
ATOM 1327 C CA . VAL A 1 202 ? 47.679 79.170 39.587 1.00 15.17 185 VAL A CA 1
ATOM 1328 C C . VAL A 1 202 ? 47.360 80.533 40.221 1.00 18.47 185 VAL A C 1
ATOM 1329 O O . VAL A 1 202 ? 47.830 80.848 41.314 1.00 16.60 185 VAL A O 1
ATOM 1333 N N . ALA A 1 203 ? 46.558 81.339 39.533 1.00 14.74 186 ALA A N 1
ATOM 1334 C CA . ALA A 1 203 ? 46.212 82.677 40.022 1.00 16.81 186 ALA A CA 1
ATOM 1335 C C . ALA A 1 203 ? 44.762 82.794 40.483 1.00 18.29 186 ALA A C 1
ATOM 1336 O O . ALA A 1 203 ? 44.448 83.572 41.395 1.00 22.99 186 ALA A O 1
ATOM 1338 N N . ASP A 1 204 ? 43.875 82.060 39.829 1.00 18.38 187 ASP A N 1
ATOM 1339 C CA . ASP A 1 204 ? 42.445 82.197 40.111 1.00 22.48 187 ASP A CA 1
ATOM 1340 C C . ASP A 1 204 ? 41.726 80.946 39.642 1.00 17.21 187 ASP A C 1
ATOM 1341 O O . ASP A 1 204 ? 42.019 80.415 38.575 1.00 17.25 187 ASP A O 1
ATOM 1346 N N . VAL A 1 205 ? 40.794 80.471 40.457 1.00 16.45 188 VAL A N 1
ATOM 1347 C CA . VAL A 1 205 ? 39.926 79.370 40.070 1.00 15.79 188 VAL A CA 1
ATOM 1348 C C . VAL A 1 205 ? 38.525 79.702 40.543 1.00 16.83 188 VAL A C 1
ATOM 1349 O O . VAL A 1 205 ? 38.311 79.952 41.735 1.00 17.84 188 VAL A O 1
ATOM 1353 N N . ARG A 1 206 ? 37.570 79.726 39.621 1.00 16.26 189 ARG A N 1
ATOM 1354 C CA . ARG A 1 206 ? 36.202 80.044 40.018 1.00 14.60 189 ARG A CA 1
ATOM 1355 C C . ARG A 1 206 ? 35.217 79.481 39.030 1.00 14.17 189 ARG A C 1
ATOM 1356 O O . ARG A 1 206 ? 35.551 79.226 37.870 1.00 16.53 189 ARG A O 1
ATOM 1364 N N . LEU A 1 207 ? 33.985 79.308 39.502 1.00 15.11 190 LEU A N 1
ATOM 1365 C CA . LEU A 1 207 ? 32.868 79.052 38.617 1.00 19.38 190 LEU A CA 1
ATOM 1366 C C . LEU A 1 207 ? 32.334 80.368 38.105 1.00 20.87 190 LEU A C 1
ATOM 1367 O O . LEU A 1 207 ? 32.255 81.354 38.843 1.00 18.63 190 LEU A O 1
ATOM 1372 N N . VAL A 1 208 ? 31.956 80.386 36.833 1.00 16.18 191 VAL A N 1
ATOM 1373 C CA . VAL A 1 208 ? 31.314 81.559 36.283 1.00 18.98 191 VAL A CA 1
ATOM 1374 C C . VAL A 1 208 ? 29.999 81.099 35.650 1.00 21.55 191 VAL A C 1
ATOM 1375 O O . VAL A 1 208 ? 29.968 80.649 34.498 1.00 18.01 191 VAL A O 1
ATOM 1379 N N . PRO A 1 209 ? 28.911 81.158 36.422 1.00 19.41 192 PRO A N 1
ATOM 1380 C CA . PRO A 1 209 ? 27.580 80.807 35.928 1.00 19.59 192 PRO A CA 1
ATOM 1381 C C . PRO A 1 209 ? 27.177 81.712 34.789 1.00 21.94 192 PRO A C 1
ATOM 1382 O O . PRO A 1 209 ? 27.639 82.859 34.722 1.00 21.03 192 PRO A O 1
ATOM 1386 N N . HIS A 1 210 ? 26.335 81.179 33.911 1.00 21.34 193 HIS A N 1
ATOM 1387 C CA . HIS A 1 210 ? 25.759 81.927 32.792 1.00 22.54 193 HIS A CA 1
ATOM 1388 C C . HIS A 1 210 ? 26.801 82.575 31.879 1.00 26.03 193 HIS A C 1
ATOM 1389 O O . HIS A 1 210 ? 26.624 83.696 31.400 1.00 30.81 193 HIS A O 1
ATOM 1396 N N . THR A 1 211 ? 27.869 81.835 31.611 1.00 23.64 194 THR A N 1
ATOM 1397 C CA . THR A 1 211 ? 28.873 82.242 30.631 1.00 24.15 194 THR A CA 1
ATOM 1398 C C . THR A 1 211 ? 28.291 82.034 29.237 1.00 24.39 194 THR A C 1
ATOM 1399 O O . THR A 1 211 ? 27.746 80.977 28.953 1.00 22.57 194 THR A O 1
ATOM 1403 N N . ASP A 1 212 ? 28.387 83.048 28.383 1.00 29.25 195 ASP A N 1
ATOM 1404 C CA . ASP A 1 212 ? 27.936 82.927 26.997 1.00 34.94 195 ASP A CA 1
ATOM 1405 C C . ASP A 1 212 ? 28.805 81.902 26.269 1.00 22.54 195 ASP A C 1
ATOM 1406 O O . ASP A 1 212 ? 30.019 82.064 26.184 1.00 24.12 195 ASP A O 1
ATOM 1411 N N . LEU A 1 213 ? 28.177 80.847 25.756 1.00 26.14 196 LEU A N 1
ATOM 1412 C CA . LEU A 1 213 ? 28.904 79.745 25.127 1.00 27.44 196 LEU A CA 1
ATOM 1413 C C . LEU A 1 213 ? 29.724 80.189 23.917 1.00 30.12 196 LEU A C 1
ATOM 1414 O O . LEU A 1 213 ? 30.787 79.631 23.649 1.00 32.99 196 LEU A O 1
ATOM 1419 N N . ASP A 1 214 ? 29.237 81.200 23.204 1.00 26.02 197 ASP A N 1
ATOM 1420 C CA . ASP A 1 214 ? 29.934 81.719 22.025 1.00 30.66 197 ASP A CA 1
ATOM 1421 C C . ASP A 1 214 ? 31.353 82.185 22.358 1.00 37.26 197 ASP A C 1
ATOM 1422 O O . ASP A 1 214 ? 32.222 82.232 21.485 1.00 34.00 197 ASP A O 1
ATOM 1427 N N . THR A 1 215 ? 31.596 82.529 23.617 1.00 31.91 198 THR A N 1
ATOM 1428 C CA . THR A 1 215 ? 32.905 83.065 23.982 1.00 33.48 198 THR A CA 1
ATOM 1429 C C . THR A 1 215 ? 33.974 81.975 24.077 1.00 35.78 198 THR A C 1
ATOM 1430 O O . THR A 1 215 ? 35.165 82.256 23.960 1.00 41.71 198 THR A O 1
ATOM 1434 N N . ILE A 1 216 ? 33.562 80.732 24.283 1.00 31.45 199 ILE A N 1
ATOM 1435 C CA . ILE A 1 216 ? 34.535 79.656 24.445 1.00 30.98 199 ILE A CA 1
ATOM 1436 C C . ILE A 1 216 ? 34.272 78.461 23.538 1.00 31.67 199 ILE A C 1
ATOM 1437 O O . ILE A 1 216 ? 35.105 77.565 23.432 1.00 30.71 199 ILE A O 1
ATOM 1442 N N . SER A 1 217 ? 33.117 78.435 22.883 1.00 27.33 200 SER A N 1
ATOM 1443 C CA . SER A 1 217 ? 32.791 77.303 22.026 1.00 27.81 200 SER A CA 1
ATOM 1444 C C . SER A 1 217 ? 31.878 77.713 20.885 1.00 28.13 200 SER A C 1
ATOM 1445 O O . SER A 1 217 ? 30.732 77.274 20.811 1.00 36.64 200 SER A O 1
ATOM 1448 N N . SER A 1 218 ? 32.391 78.558 20.002 1.00 30.92 201 SER A N 1
ATOM 1449 C CA . SER A 1 218 ? 31.688 78.862 18.756 1.00 29.12 201 SER A CA 1
ATOM 1450 C C . SER A 1 218 ? 31.718 77.653 17.833 1.00 32.59 201 SER A C 1
ATOM 1451 O O . SER A 1 218 ? 32.653 76.856 17.854 1.00 36.58 201 SER A O 1
ATOM 1454 N N . SER A 1 219 ? 30.691 77.526 17.006 1.00 36.29 202 SER A N 1
ATOM 1455 C CA . SER A 1 219 ? 30.630 76.450 16.037 1.00 38.70 202 SER A CA 1
ATOM 1456 C C . SER A 1 219 ? 29.929 76.926 14.780 1.00 36.00 202 SER A C 1
ATOM 1457 O O . SER A 1 219 ? 29.054 77.784 14.844 1.00 43.92 202 SER A O 1
ATOM 1460 N N . TRP A 1 220 ? 30.318 76.365 13.642 1.00 35.11 203 TRP A N 1
ATOM 1461 C CA . TRP A 1 220 ? 29.686 76.676 12.366 1.00 43.27 203 TRP A CA 1
ATOM 1462 C C . TRP A 1 220 ? 28.297 76.053 12.304 1.00 45.74 203 TRP A C 1
ATOM 1463 O O . TRP A 1 220 ? 27.480 76.425 11.468 1.00 45.42 203 TRP A O 1
ATOM 1474 N N . ALA A 1 221 ? 28.033 75.121 13.214 1.00 52.04 204 ALA A N 1
ATOM 1475 C CA . ALA A 1 221 ? 26.732 74.470 13.289 1.00 59.27 204 ALA A CA 1
ATOM 1476 C C . ALA A 1 221 ? 25.719 75.338 14.028 1.00 59.60 204 ALA A C 1
ATOM 1477 O O . ALA A 1 221 ? 24.512 75.234 13.799 1.00 65.86 204 ALA A O 1
ATOM 1479 N N . ARG A 1 222 ? 26.212 76.194 14.917 1.00 52.41 205 ARG A N 1
ATOM 1480 C CA . ARG A 1 222 ? 25.334 77.038 15.717 1.00 51.27 205 ARG A CA 1
ATOM 1481 C C . ARG A 1 222 ? 25.459 78.511 15.348 1.00 47.61 205 ARG A C 1
ATOM 1482 O O . ARG A 1 222 ? 26.551 79.083 15.346 1.00 41.89 205 ARG A O 1
ATOM 1490 N N . ARG A 1 223 ? 24.324 79.116 15.030 1.00 50.82 206 ARG A N 1
ATOM 1491 C CA . ARG A 1 223 ? 24.236 80.557 14.844 1.00 47.61 206 ARG A CA 1
ATOM 1492 C C . ARG A 1 223 ? 24.752 81.284 16.087 1.00 46.42 206 ARG A C 1
ATOM 1493 O O . ARG A 1 223 ? 24.479 80.861 17.207 1.00 49.61 206 ARG A O 1
ATOM 1501 N N . LEU A 1 224 ? 25.495 82.370 15.891 1.00 43.61 207 LEU A N 1
ATOM 1502 C CA . LEU A 1 224 ? 25.904 83.226 16.999 1.00 41.17 207 LEU A CA 1
ATOM 1503 C C . LEU A 1 224 ? 24.712 84.015 17.540 1.00 43.91 207 LEU A C 1
ATOM 1504 O O . LEU A 1 224 ? 23.793 84.356 16.792 1.00 41.14 207 LEU A O 1
ATOM 1509 N N . GLY A 1 225 ? 24.737 84.314 18.835 1.00 47.17 208 GLY A N 1
ATOM 1510 C CA . GLY A 1 225 ? 23.669 85.076 19.459 1.00 52.65 208 GLY A CA 1
ATOM 1511 C C . GLY A 1 225 ? 22.447 84.252 19.831 1.00 48.98 208 GLY A C 1
ATOM 1512 O O . GLY A 1 225 ? 21.352 84.791 19.979 1.00 55.42 208 GLY A O 1
ATOM 1513 N N . SER A 1 226 ? 22.635 82.944 19.984 1.00 41.74 209 SER A N 1
ATOM 1514 C CA . SER A 1 226 ? 21.555 82.045 20.388 1.00 42.10 209 SER A CA 1
ATOM 1515 C C . SER A 1 226 ? 21.132 82.279 21.833 1.00 44.78 209 SER A C 1
ATOM 1516 O O . SER A 1 226 ? 20.035 81.888 22.241 1.00 48.38 209 SER A O 1
ATOM 1519 N N . GLY A 1 227 ? 22.018 82.894 22.609 1.00 40.10 210 GLY A N 1
ATOM 1520 C CA . GLY A 1 227 ? 21.775 83.093 24.027 1.00 37.73 210 GLY A CA 1
ATOM 1521 C C . GLY A 1 227 ? 22.160 81.906 24.887 1.00 41.42 210 GLY A C 1
ATOM 1522 O O . GLY A 1 227 ? 21.974 81.942 26.106 1.00 38.79 210 GLY A O 1
ATOM 1523 N N . ALA A 1 228 ? 22.698 80.855 24.266 1.00 36.11 211 ALA A N 1
ATOM 1524 C CA . ALA A 1 228 ? 23.117 79.664 25.007 1.00 36.83 211 ALA A CA 1
ATOM 1525 C C . ALA A 1 228 ? 24.184 80.001 26.047 1.00 27.63 211 ALA A C 1
ATOM 1526 O O . ALA A 1 228 ? 25.185 80.653 25.748 1.00 26.57 211 ALA A O 1
ATOM 1528 N N . THR A 1 229 ? 23.964 79.567 27.281 1.00 32.76 212 THR A N 1
ATOM 1529 C CA . THR A 1 229 ? 24.953 79.798 28.316 1.00 24.44 212 THR A CA 1
ATOM 1530 C C . THR A 1 229 ? 25.246 78.513 29.060 1.00 30.34 212 THR A C 1
ATOM 1531 O O . THR A 1 229 ? 24.479 77.552 28.985 1.00 33.13 212 THR A O 1
ATOM 1535 N N . GLU A 1 230 ? 26.337 78.529 29.813 1.00 32.36 213 GLU A N 1
ATOM 1536 C CA . GLU A 1 230 ? 26.696 77.408 30.654 1.00 30.82 213 GLU A CA 1
ATOM 1537 C C . GLU A 1 230 ? 27.528 77.899 31.823 1.00 20.39 213 GLU A C 1
ATOM 1538 O O . GLU A 1 230 ? 28.149 78.959 31.757 1.00 22.48 213 GLU A O 1
ATOM 1544 N N . THR A 1 231 ? 27.514 77.140 32.911 1.00 20.02 214 THR A N 1
ATOM 1545 C CA . THR A 1 231 ? 28.437 77.410 33.990 1.00 18.26 214 THR A CA 1
ATOM 1546 C C . THR A 1 231 ? 29.802 76.884 33.600 1.00 20.70 214 THR A C 1
ATOM 1547 O O . THR A 1 231 ? 29.939 75.728 33.199 1.00 24.94 214 THR A O 1
ATOM 1551 N N . VAL A 1 232 ? 30.809 77.734 33.713 1.00 16.74 215 VAL A N 1
ATOM 1552 C CA . VAL A 1 232 ? 32.154 77.368 33.325 1.00 16.28 215 VAL A CA 1
ATOM 1553 C C . VAL A 1 232 ? 33.074 77.363 34.523 1.00 18.01 215 VAL A C 1
ATOM 1554 O O . VAL A 1 232 ? 33.054 78.298 35.313 1.00 19.88 215 VAL A O 1
ATOM 1558 N N . LEU A 1 233 ? 33.872 76.307 34.653 1.00 16.29 216 LEU A N 1
ATOM 1559 C CA . LEU A 1 233 ? 34.970 76.306 35.611 1.00 17.94 216 LEU A CA 1
ATOM 1560 C C . LEU A 1 233 ? 36.147 76.977 34.932 1.00 19.16 216 LEU A C 1
ATOM 1561 O O . LEU A 1 233 ? 36.608 76.531 33.882 1.00 20.77 216 LEU A O 1
ATOM 1566 N N . HIS A 1 234 ? 36.602 78.076 35.516 1.00 17.34 217 HIS A N 1
ATOM 1567 C CA . HIS A 1 234 ? 37.652 78.857 34.904 1.00 16.56 217 HIS A CA 1
ATOM 1568 C C . HIS A 1 234 ? 38.889 78.833 35.767 1.00 19.29 217 HIS A C 1
ATOM 1569 O O . HIS A 1 234 ? 38.822 79.143 36.954 1.00 18.24 217 HIS A O 1
ATOM 1576 N N . LEU A 1 235 ? 40.012 78.456 35.173 1.00 14.05 218 LEU A N 1
ATOM 1577 C CA . LEU A 1 235 ? 41.280 78.449 35.876 1.00 17.14 218 LEU A CA 1
ATOM 1578 C C . LEU A 1 235 ? 42.239 79.354 35.147 1.00 18.04 218 LEU A C 1
ATOM 1579 O O . LEU A 1 235 ? 42.349 79.272 33.929 1.00 21.43 218 LEU A O 1
ATOM 1584 N N . ARG A 1 236 ? 42.926 80.208 35.891 1.00 13.81 219 ARG A N 1
ATOM 1585 C CA . ARG A 1 236 ? 43.982 81.022 35.310 1.00 15.55 219 ARG A CA 1
ATOM 1586 C C . ARG A 1 236 ? 45.288 80.729 36.021 1.00 16.22 219 ARG A C 1
ATOM 1587 O O . ARG A 1 236 ? 45.321 80.600 37.251 1.00 13.94 219 ARG A O 1
ATOM 1595 N N . ALA A 1 237 ? 46.355 80.616 35.245 1.00 13.03 220 ALA A N 1
ATOM 1596 C CA . ALA A 1 237 ? 47.693 80.384 35.769 1.00 12.95 220 ALA A CA 1
ATOM 1597 C C . ALA A 1 237 ? 48.693 81.217 34.985 1.00 19.86 220 ALA A C 1
ATOM 1598 O O . ALA A 1 237 ? 48.360 81.805 33.948 1.00 19.86 220 ALA A O 1
ATOM 1600 N N . VAL A 1 238 ? 49.908 81.293 35.502 1.00 15.87 221 VAL A N 1
ATOM 1601 C CA . VAL A 1 238 ? 50.967 82.036 34.845 1.00 15.50 221 VAL A CA 1
ATOM 1602 C C . VAL A 1 238 ? 52.174 81.122 34.652 1.00 17.01 221 VAL A C 1
ATOM 1603 O O . VAL A 1 238 ? 52.553 80.365 35.549 1.00 14.37 221 VAL A O 1
ATOM 1607 N N . ALA A 1 239 ? 52.779 81.181 33.471 1.00 14.43 222 ALA A N 1
ATOM 1608 C CA . ALA A 1 239 ? 53.956 80.373 33.171 1.00 14.89 222 ALA A CA 1
ATOM 1609 C C . ALA A 1 239 ? 55.173 80.788 34.001 1.00 15.52 222 ALA A C 1
ATOM 1610 O O . ALA A 1 239 ? 55.608 81.943 33.951 1.00 19.40 222 ALA A O 1
ATOM 1612 N N . VAL A 1 240 ? 55.683 79.832 34.779 1.00 15.84 223 VAL A N 1
ATOM 1613 C CA . VAL A 1 240 ? 56.838 80.022 35.644 1.00 16.70 223 VAL A CA 1
ATOM 1614 C C . VAL A 1 240 ? 57.801 78.847 35.444 1.00 18.82 223 VAL A C 1
ATOM 1615 O O . VAL A 1 240 ? 57.507 77.894 34.719 1.00 20.76 223 VAL A O 1
ATOM 1619 N N . ASP A 1 241 ? 58.961 78.894 36.084 1.00 18.42 224 ASP A N 1
ATOM 1620 C CA . ASP A 1 241 ? 59.884 77.769 36.004 1.00 21.58 224 ASP A CA 1
ATOM 1621 C C . ASP A 1 241 ? 59.254 76.520 36.615 1.00 19.78 224 ASP A C 1
ATOM 1622 O O . ASP A 1 241 ? 58.685 76.571 37.703 1.00 20.57 224 ASP A O 1
ATOM 1627 N N . PRO A 1 242 ? 59.349 75.386 35.921 1.00 20.30 225 PRO A N 1
ATOM 1628 C CA . PRO A 1 242 ? 58.914 74.152 36.579 1.00 24.37 225 PRO A CA 1
ATOM 1629 C C . PRO A 1 242 ? 59.830 73.817 37.747 1.00 24.12 225 PRO A C 1
ATOM 1630 O O . PRO A 1 242 ? 60.928 74.377 37.831 1.00 27.43 225 PRO A O 1
ATOM 1634 N N . ARG A 1 243 ? 59.392 72.898 38.601 1.00 27.43 226 ARG A N 1
ATOM 1635 C CA . ARG A 1 243 ? 60.251 72.185 39.566 1.00 43.82 226 ARG A CA 1
ATOM 1636 C C . ARG A 1 243 ? 61.270 73.062 40.279 1.00 57.95 226 ARG A C 1
ATOM 1637 O O . ARG A 1 243 ? 62.366 72.598 40.604 1.00 60.29 226 ARG A O 1
#

InterPro domains:
  IPR029063 S-adenosyl-L-methionine-dependent methyltransferase superfamily [G3DSA:3.40.50.150] (8-226)
  IPR029063 S-adenosyl-L-methionine-dependent methyltransferase superfamily [SSF53335] (29-164)
  IPR056262 16S rRNA (adenine(1408)-N(1))-methyltransferase [PF24675] (9-221)